Protein AF-A0A0G4KGX3-F1 (afdb_monomer)

Structure (mmCIF, N/CA/C/O backbone):
data_AF-A0A0G4KGX3-F1
#
_entry.id   AF-A0A0G4KGX3-F1
#
loop_
_atom_site.group_PDB
_atom_site.id
_atom_site.type_symbol
_atom_site.label_atom_id
_atom_site.label_alt_id
_atom_site.label_comp_id
_atom_site.label_asym_id
_atom_site.label_entity_id
_atom_site.label_seq_id
_atom_site.pdbx_PDB_ins_code
_atom_site.Cartn_x
_atom_site.Cartn_y
_atom_site.Cartn_z
_atom_site.occupancy
_atom_site.B_iso_or_equiv
_atom_site.auth_seq_id
_atom_site.auth_comp_id
_atom_site.auth_asym_id
_atom_site.auth_atom_id
_atom_site.pdbx_PDB_model_num
ATOM 1 N N . MET A 1 1 ? -48.111 -59.290 15.426 1.00 58.69 1 MET A N 1
ATOM 2 C CA . MET A 1 1 ? -46.726 -59.319 14.915 1.00 58.69 1 MET A CA 1
ATOM 3 C C . MET A 1 1 ? -46.545 -58.098 14.022 1.00 58.69 1 MET A C 1
ATOM 5 O O . MET A 1 1 ? -47.066 -58.130 12.912 1.00 58.69 1 MET A O 1
ATOM 9 N N . PRO A 1 2 ? -45.960 -56.984 14.494 1.00 62.81 2 PRO A N 1
ATOM 10 C CA . PRO A 1 2 ? -45.678 -55.861 13.603 1.00 62.81 2 PRO A CA 1
ATOM 11 C C . PRO A 1 2 ? -44.759 -56.354 12.479 1.00 62.81 2 PRO A C 1
ATOM 13 O O . PRO A 1 2 ? -43.739 -56.988 12.744 1.00 62.81 2 PRO A O 1
ATOM 16 N N . SER A 1 3 ? -45.186 -56.149 11.230 1.00 75.62 3 SER A N 1
ATOM 17 C CA . SER A 1 3 ? -44.443 -56.574 10.043 1.00 75.62 3 SER A CA 1
ATOM 18 C C . SER A 1 3 ? -43.046 -55.960 10.078 1.00 75.62 3 SER A C 1
ATOM 20 O O . SER A 1 3 ? -42.899 -54.776 10.376 1.00 75.62 3 SER A O 1
ATOM 22 N N . LEU A 1 4 ? -42.026 -56.760 9.775 1.00 80.19 4 LEU A N 1
ATOM 23 C CA . LEU A 1 4 ? -40.610 -56.380 9.808 1.00 80.19 4 LEU A CA 1
ATOM 24 C C . LEU A 1 4 ? -40.343 -55.094 8.988 1.00 80.19 4 LEU A C 1
ATOM 26 O O . LEU A 1 4 ? -39.528 -54.263 9.376 1.00 80.19 4 LEU A O 1
ATOM 30 N N . MET A 1 5 ? -41.139 -54.864 7.938 1.00 75.88 5 MET A N 1
ATOM 31 C CA . MET A 1 5 ? -41.155 -53.631 7.139 1.00 75.88 5 MET A CA 1
ATOM 32 C C . MET A 1 5 ? -41.539 -52.369 7.924 1.00 75.88 5 MET A C 1
ATOM 34 O O . MET A 1 5 ? -40.964 -51.312 7.696 1.00 75.88 5 MET A O 1
ATOM 38 N N . LEU A 1 6 ? -42.479 -52.464 8.867 1.00 80.88 6 LEU A N 1
ATOM 39 C CA . LEU A 1 6 ? -42.909 -51.331 9.692 1.00 80.88 6 LEU A CA 1
ATOM 40 C C . LEU A 1 6 ? -41.821 -50.920 10.691 1.00 80.88 6 LEU A C 1
ATOM 42 O O . LEU A 1 6 ? -41.651 -49.736 10.964 1.00 80.88 6 LEU A O 1
ATOM 46 N N . ILE A 1 7 ? -41.064 -51.895 11.202 1.00 83.50 7 ILE A N 1
ATOM 47 C CA . ILE A 1 7 ? -39.942 -51.644 12.112 1.00 83.50 7 ILE A CA 1
ATOM 48 C C . ILE A 1 7 ? -38.782 -51.003 11.345 1.00 83.50 7 ILE A C 1
ATOM 50 O O . ILE A 1 7 ? -38.253 -49.992 11.795 1.00 83.50 7 ILE A O 1
ATOM 54 N N . ILE A 1 8 ? -38.431 -51.528 10.165 1.00 82.88 8 ILE A N 1
ATOM 55 C CA . ILE A 1 8 ? -37.382 -50.939 9.316 1.00 82.88 8 ILE A CA 1
ATOM 56 C C . ILE A 1 8 ? -37.757 -49.510 8.906 1.00 82.88 8 ILE A C 1
ATOM 58 O O . ILE A 1 8 ? -36.940 -48.603 9.042 1.00 82.88 8 ILE A O 1
ATOM 62 N N . PHE A 1 9 ? -39.005 -49.285 8.487 1.00 84.75 9 PHE A N 1
ATOM 63 C CA . PHE A 1 9 ? -39.489 -47.955 8.121 1.00 84.75 9 PHE A CA 1
ATOM 64 C C . PHE A 1 9 ? -39.441 -46.971 9.297 1.00 84.75 9 PHE A C 1
ATOM 66 O O . PHE A 1 9 ? -39.005 -45.836 9.132 1.00 84.75 9 PHE A O 1
ATOM 73 N N . ALA A 1 10 ? -39.833 -47.401 10.500 1.00 82.44 10 ALA A N 1
ATOM 74 C CA . ALA A 1 10 ? -39.757 -46.562 11.694 1.00 82.44 10 ALA A CA 1
ATOM 75 C C . ALA A 1 10 ? -38.307 -46.208 12.067 1.00 82.44 10 ALA A C 1
ATOM 77 O O . ALA A 1 10 ? -38.043 -45.082 12.488 1.00 82.44 10 ALA A O 1
ATOM 78 N N . VAL A 1 11 ? -37.362 -47.134 11.886 1.00 85.69 11 VAL A N 1
ATOM 79 C CA . VAL A 1 11 ? -35.937 -46.891 12.152 1.00 85.69 11 VAL A CA 1
ATOM 80 C C . VAL A 1 11 ? -35.340 -45.937 11.115 1.00 85.69 11 VAL A C 1
ATOM 82 O O . VAL A 1 11 ? -34.721 -44.951 11.505 1.00 85.69 11 VAL A O 1
ATOM 85 N N . GLU A 1 12 ? -35.580 -46.145 9.818 1.00 82.19 12 GLU A N 1
ATOM 86 C CA . GLU A 1 12 ? -35.098 -45.224 8.774 1.00 82.19 12 GLU A CA 1
ATOM 87 C C . GLU A 1 12 ? -35.705 -43.825 8.893 1.00 82.19 12 GLU A C 1
ATOM 89 O O . GLU A 1 12 ? -35.007 -42.830 8.695 1.00 82.19 12 GLU A O 1
ATOM 94 N N . LEU A 1 13 ? -36.993 -43.731 9.237 1.00 84.06 13 LEU A N 1
ATOM 95 C CA . LEU A 1 13 ? -37.657 -42.450 9.462 1.00 84.06 13 LEU A CA 1
ATOM 96 C C . LEU A 1 13 ? -37.033 -41.723 10.656 1.00 84.06 13 LEU A C 1
ATOM 98 O O . LEU 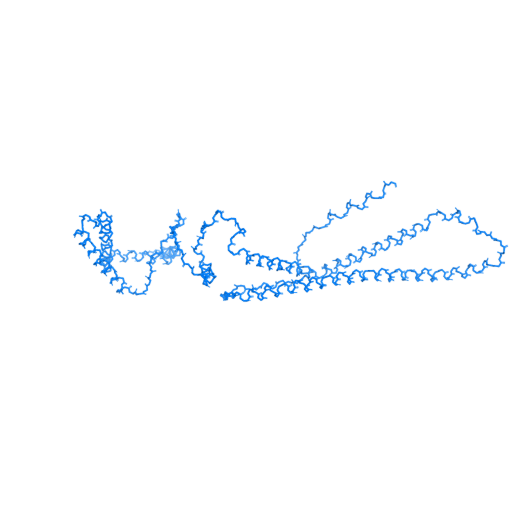A 1 13 ? -36.792 -40.522 10.585 1.00 84.06 13 LEU A O 1
ATOM 102 N N . SER A 1 14 ? -36.700 -42.458 11.717 1.00 77.31 14 SER A N 1
ATOM 103 C CA . SER A 1 14 ? -36.036 -41.897 12.895 1.00 77.31 14 SER A CA 1
ATOM 104 C C . SER A 1 14 ? -34.626 -41.388 12.565 1.00 77.31 14 SER A C 1
ATOM 106 O O . SER A 1 14 ? -34.276 -40.285 12.974 1.00 77.31 14 SER A O 1
ATOM 108 N N . VAL A 1 15 ? -33.844 -42.130 11.769 1.00 78.94 15 VAL A N 1
ATOM 109 C CA . VAL A 1 15 ? -32.498 -41.711 11.322 1.00 78.94 15 VAL A CA 1
ATOM 110 C C . VAL A 1 15 ? -32.570 -40.477 10.419 1.00 78.94 15 VAL A C 1
ATOM 112 O O . VAL A 1 15 ? -31.878 -39.496 10.674 1.00 78.94 15 VAL A O 1
ATOM 115 N N . ARG A 1 16 ? -33.475 -40.455 9.430 1.00 78.06 16 ARG A N 1
ATOM 116 C CA . ARG A 1 16 ? -33.671 -39.280 8.558 1.00 78.06 16 ARG A CA 1
ATOM 117 C C . ARG A 1 16 ? -34.100 -38.033 9.325 1.00 78.06 16 ARG A C 1
ATOM 119 O O . ARG A 1 16 ? -33.683 -36.932 8.978 1.00 78.06 16 ARG A O 1
ATOM 126 N N . VAL A 1 17 ? -34.926 -38.190 10.356 1.00 75.50 17 VAL A N 1
ATOM 127 C CA . VAL A 1 17 ? -35.353 -37.077 11.212 1.00 75.50 17 VAL A CA 1
ATOM 128 C C . VAL A 1 17 ? -34.168 -36.537 12.018 1.00 75.50 17 VAL A C 1
ATOM 130 O O . VAL A 1 17 ? -33.986 -35.322 12.061 1.00 75.50 17 VAL A O 1
ATOM 133 N N . ILE A 1 18 ? -33.319 -37.408 12.571 1.00 74.56 18 ILE A N 1
ATOM 134 C CA . ILE A 1 18 ? -32.113 -37.016 13.320 1.00 74.56 18 ILE A CA 1
ATOM 135 C C . ILE A 1 18 ? -31.119 -36.264 12.422 1.00 74.56 18 ILE A C 1
ATOM 137 O O . ILE A 1 18 ? -30.649 -35.191 12.807 1.00 74.56 18 ILE A O 1
ATOM 141 N N . ASP A 1 19 ? -30.875 -36.762 11.208 1.00 74.00 19 ASP A N 1
ATOM 142 C CA . ASP A 1 19 ? -29.972 -36.119 10.245 1.00 74.00 19 ASP A CA 1
ATOM 143 C C . ASP A 1 19 ? -30.526 -34.784 9.720 1.00 74.00 19 ASP A C 1
ATOM 145 O O . ASP A 1 19 ? -29.767 -33.839 9.516 1.00 74.00 19 ASP A O 1
ATOM 149 N N . SER A 1 20 ? -31.850 -34.662 9.551 1.00 69.94 20 SER A N 1
ATOM 150 C CA . SER A 1 20 ? -32.482 -33.418 9.074 1.00 69.94 20 SER A CA 1
ATOM 151 C C . SER A 1 20 ? -32.540 -32.306 10.122 1.00 69.94 20 SER A C 1
ATOM 153 O O . SER A 1 20 ? -32.561 -31.127 9.777 1.00 69.94 20 SER A O 1
ATOM 155 N N . ILE A 1 21 ? -32.596 -32.676 11.403 1.00 71.00 21 ILE A N 1
ATOM 156 C CA . ILE A 1 21 ? -32.783 -31.729 12.503 1.00 71.00 21 ILE A CA 1
ATOM 157 C C . ILE A 1 21 ? -31.428 -31.289 13.061 1.00 71.00 21 ILE A C 1
ATOM 159 O O . ILE A 1 21 ? -31.322 -30.167 13.544 1.00 71.00 21 ILE A O 1
ATOM 163 N N . GLY A 1 22 ? -30.380 -32.110 12.948 1.00 68.06 22 GLY A N 1
ATOM 164 C CA . GLY A 1 22 ? -29.033 -31.780 13.405 1.00 68.06 22 GLY A CA 1
ATOM 165 C C . GLY A 1 22 ? -28.875 -31.877 14.929 1.00 68.06 22 GLY A C 1
ATOM 166 O O . GLY A 1 22 ? -29.759 -31.516 15.712 1.00 68.06 22 GLY A O 1
ATOM 167 N N . ALA A 1 23 ? -27.708 -32.357 15.372 1.00 65.38 23 ALA A N 1
ATOM 168 C CA . ALA A 1 23 ? -27.435 -32.659 16.780 1.00 65.38 23 ALA A CA 1
ATOM 169 C C . ALA A 1 23 ? -27.620 -31.450 17.719 1.00 65.38 23 ALA A C 1
ATOM 171 O O . ALA A 1 23 ? -28.080 -31.611 18.849 1.00 65.38 23 ALA A O 1
ATOM 172 N N . ALA A 1 24 ? -27.322 -30.233 17.252 1.00 65.62 24 ALA A N 1
ATOM 173 C CA . ALA A 1 24 ? -27.461 -29.010 18.044 1.00 65.62 24 ALA A CA 1
ATOM 174 C C . ALA A 1 24 ? -28.925 -28.698 18.398 1.00 65.62 24 ALA A C 1
ATOM 176 O O . ALA A 1 24 ? -29.230 -28.300 19.521 1.00 65.62 24 ALA A O 1
ATOM 177 N N . THR A 1 25 ? -29.848 -28.926 17.467 1.00 68.62 25 THR A N 1
ATOM 178 C CA . THR A 1 25 ? -31.277 -28.634 17.631 1.00 68.62 25 THR A CA 1
ATOM 179 C C . THR A 1 25 ? -31.946 -29.675 18.516 1.00 68.62 25 THR A C 1
ATOM 181 O O . THR A 1 25 ? -32.765 -29.319 19.359 1.00 68.62 25 THR A O 1
ATOM 184 N N . ILE A 1 26 ? -31.531 -30.942 18.402 1.00 70.06 26 ILE A N 1
ATOM 185 C CA . ILE A 1 26 ? -31.941 -32.008 19.325 1.00 70.06 26 ILE A CA 1
ATOM 186 C C . ILE A 1 26 ? -31.473 -31.675 20.737 1.00 70.06 26 ILE A C 1
ATOM 188 O O . ILE A 1 26 ? -32.265 -31.780 21.665 1.00 70.06 26 ILE A O 1
ATOM 192 N N . ASN A 1 27 ? -30.228 -31.223 20.903 1.00 70.06 27 ASN A N 1
ATOM 193 C CA . ASN A 1 27 ? -29.689 -30.880 22.215 1.00 70.06 27 ASN A CA 1
ATOM 194 C C . ASN A 1 27 ? -30.416 -29.670 22.824 1.00 70.06 27 ASN A C 1
ATOM 196 O O . ASN A 1 27 ? -30.772 -29.695 23.996 1.00 70.06 27 ASN A O 1
ATOM 200 N N . ASN A 1 28 ? -30.738 -28.655 22.016 1.00 71.12 28 ASN A N 1
ATOM 201 C CA . ASN A 1 28 ? -31.555 -27.519 22.448 1.00 71.12 28 ASN A CA 1
ATOM 202 C C . ASN A 1 28 ? -32.985 -27.937 22.805 1.00 71.12 28 ASN A C 1
ATOM 204 O O . ASN A 1 28 ? -33.528 -27.446 23.788 1.00 71.12 28 ASN A O 1
ATOM 208 N N . LEU A 1 29 ? -33.588 -28.865 22.057 1.00 75.19 29 LEU A N 1
ATOM 209 C CA . LEU A 1 29 ? -34.924 -29.382 22.345 1.00 75.19 29 LEU A CA 1
ATOM 210 C C . LEU A 1 29 ? -34.912 -30.217 23.628 1.00 75.19 29 LEU A C 1
ATOM 212 O O . LEU A 1 29 ? -35.736 -29.982 24.506 1.00 75.19 29 LEU A O 1
ATOM 216 N N . LEU A 1 30 ? -33.925 -31.097 23.801 1.00 73.06 30 LEU A N 1
ATOM 217 C CA . LEU A 1 30 ? -33.683 -31.835 25.041 1.00 73.06 30 LEU A CA 1
ATOM 218 C C . LEU A 1 30 ? -33.486 -30.884 26.216 1.00 73.06 30 LEU A C 1
ATOM 220 O O . LEU A 1 30 ? -34.072 -31.102 27.270 1.00 73.06 30 LEU A O 1
ATOM 224 N N . TRP A 1 31 ? -32.740 -29.795 26.025 1.00 65.00 31 TRP A N 1
ATOM 225 C CA . TRP A 1 31 ? -32.540 -28.795 27.065 1.00 65.00 31 TRP A CA 1
ATOM 226 C C . TRP A 1 31 ? -33.836 -28.016 27.352 1.00 65.00 31 TRP A C 1
ATOM 228 O O . TRP A 1 31 ? -34.203 -27.808 28.503 1.00 65.00 31 TRP A O 1
ATOM 238 N N . THR A 1 32 ? -34.625 -27.661 26.337 1.00 72.75 32 THR A N 1
ATOM 239 C CA . THR A 1 32 ? -35.927 -27.006 26.555 1.00 72.75 32 THR A CA 1
ATOM 240 C C . THR A 1 32 ? -36.903 -27.924 27.292 1.00 72.75 32 THR A C 1
ATOM 242 O O . THR A 1 32 ? -37.569 -27.491 28.228 1.00 72.75 32 THR A O 1
ATOM 245 N N . LEU A 1 33 ? -36.919 -29.211 26.951 1.00 70.69 33 LEU A N 1
ATOM 246 C CA . LEU A 1 33 ? -37.807 -30.217 27.524 1.00 70.69 33 LEU A CA 1
ATOM 247 C C . LEU A 1 33 ? -37.376 -30.579 28.953 1.00 70.69 33 LEU A C 1
ATOM 249 O O . LEU A 1 33 ? -38.209 -30.652 29.854 1.00 70.69 33 LEU A O 1
ATOM 253 N N . LEU A 1 34 ? -36.067 -30.677 29.196 1.00 63.41 34 LEU A N 1
ATOM 254 C CA . LEU A 1 34 ? -35.486 -30.844 30.528 1.00 63.41 34 LEU A CA 1
ATOM 255 C C . LEU A 1 34 ? -35.708 -29.600 31.407 1.00 63.41 34 LEU A C 1
ATOM 257 O O . LEU A 1 34 ? -35.954 -29.740 32.600 1.00 63.41 34 LEU A O 1
ATOM 261 N N . SER A 1 35 ? -35.700 -28.393 30.832 1.00 61.19 35 SER A N 1
ATOM 262 C CA . SER A 1 35 ? -36.018 -27.150 31.553 1.00 61.19 35 SER A CA 1
ATOM 263 C C . SER A 1 35 ? -37.512 -26.979 31.864 1.00 61.19 35 SER A C 1
ATOM 265 O O . SER A 1 35 ? -37.874 -26.216 32.762 1.00 61.19 35 SER A O 1
ATOM 267 N N . TYR A 1 36 ? -38.375 -27.697 31.138 1.00 62.97 36 TYR A N 1
ATOM 268 C CA . TYR A 1 36 ? -39.819 -27.727 31.36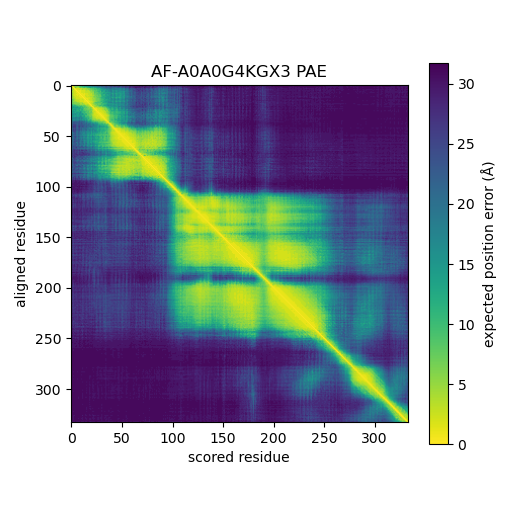8 1.00 62.97 36 TYR A CA 1
ATOM 269 C C . TYR A 1 36 ? -40.207 -28.720 32.475 1.00 62.97 36 TYR A C 1
ATOM 271 O O . TYR A 1 36 ? -41.251 -28.563 33.110 1.00 62.97 36 TYR A O 1
ATOM 279 N N . LEU A 1 37 ? -39.353 -29.711 32.764 1.00 69.75 37 LEU A N 1
ATOM 280 C CA . LEU A 1 37 ? -39.513 -30.559 33.942 1.00 69.75 37 LEU A CA 1
ATOM 281 C C . LEU A 1 37 ? -39.209 -29.748 35.219 1.00 69.75 37 LEU A C 1
ATOM 283 O O . LEU A 1 37 ? -38.184 -29.068 35.290 1.00 69.75 37 LEU A O 1
ATOM 287 N N . PRO A 1 38 ? -40.059 -29.823 36.261 1.00 56.72 38 PRO A N 1
ATOM 288 C CA . PRO A 1 38 ? -39.908 -29.041 37.484 1.00 56.72 38 PRO A CA 1
ATOM 289 C C . PRO A 1 38 ? -38.852 -29.665 38.412 1.00 56.72 38 PRO A C 1
ATOM 291 O O . PRO A 1 38 ? -39.156 -30.108 39.516 1.00 56.72 38 PRO A O 1
ATOM 294 N N . LEU A 1 39 ? -37.603 -29.708 37.958 1.00 57.12 39 LEU A N 1
ATOM 295 C CA . LEU A 1 39 ? -36.432 -30.031 38.771 1.00 57.12 39 LEU A CA 1
ATOM 296 C C . LEU A 1 39 ? -35.757 -28.722 39.223 1.00 57.12 39 LEU A C 1
ATOM 298 O O . LEU A 1 39 ? -35.959 -27.665 38.623 1.00 57.12 39 LEU A O 1
ATOM 302 N N . GLU A 1 40 ? -35.011 -28.763 40.330 1.00 55.78 40 GLU A N 1
ATOM 303 C CA . GLU A 1 40 ? -34.575 -27.598 41.129 1.00 55.78 40 GLU A CA 1
ATOM 304 C C . GLU A 1 40 ? -33.920 -26.437 40.348 1.00 55.78 40 GLU A C 1
ATOM 306 O O . GLU A 1 40 ? -34.044 -25.277 40.755 1.00 55.78 40 GLU A O 1
ATOM 311 N N . SER A 1 41 ? -33.310 -26.706 39.192 1.00 53.06 41 SER A N 1
ATOM 312 C CA . SER A 1 41 ? -32.711 -25.700 38.304 1.00 53.06 41 SER A CA 1
ATOM 313 C C . SER A 1 41 ? -33.727 -24.713 37.706 1.00 53.06 41 SER A C 1
ATOM 315 O O . SER A 1 41 ? -33.400 -23.541 37.511 1.00 53.06 41 SER A O 1
ATOM 317 N N . SER A 1 42 ? -34.982 -25.126 37.491 1.00 53.69 42 SER A N 1
ATOM 318 C CA . SER A 1 42 ? -36.050 -24.245 36.991 1.00 53.69 42 SER A CA 1
ATOM 319 C C . SER A 1 42 ? -36.463 -23.204 38.041 1.00 53.69 42 SER A C 1
ATOM 321 O O . SER A 1 42 ? -36.645 -22.027 37.727 1.00 53.69 42 SER A O 1
ATOM 323 N N . ARG A 1 43 ? -36.481 -23.580 39.330 1.00 58.72 43 ARG A N 1
ATOM 324 C CA . ARG A 1 43 ? -36.753 -22.637 40.430 1.00 58.72 43 ARG A CA 1
ATOM 325 C C . ARG A 1 43 ? -35.636 -21.607 40.579 1.00 58.72 43 ARG A C 1
ATOM 327 O O . ARG A 1 43 ? -35.930 -20.429 40.781 1.00 58.72 43 ARG A O 1
ATOM 334 N N . ALA A 1 44 ? -34.377 -22.020 40.428 1.00 62.69 44 ALA A N 1
ATOM 335 C CA . ALA A 1 44 ? -33.242 -21.100 40.406 1.00 62.69 44 ALA A CA 1
ATOM 336 C C . ALA A 1 44 ? -33.358 -20.106 39.236 1.00 62.69 44 ALA A C 1
ATOM 338 O O . ALA A 1 44 ? -33.337 -18.896 39.457 1.00 62.69 44 ALA A O 1
ATOM 339 N N . ALA A 1 45 ? -33.621 -20.585 38.016 1.00 60.94 45 ALA A N 1
ATOM 340 C CA . ALA A 1 45 ? -33.799 -19.730 36.840 1.00 60.94 45 ALA A CA 1
ATOM 341 C C . ALA A 1 45 ? -34.986 -18.753 36.971 1.00 60.94 45 ALA A C 1
ATOM 343 O O . ALA A 1 45 ? -34.882 -17.592 36.569 1.00 60.94 45 ALA A O 1
ATOM 344 N N . THR A 1 46 ? -36.104 -19.172 37.579 1.00 67.81 46 THR A N 1
ATOM 345 C CA . THR A 1 46 ? -37.228 -18.261 37.858 1.00 67.81 46 THR A CA 1
ATOM 346 C C . THR A 1 46 ? -36.880 -17.188 38.887 1.00 67.81 46 THR A C 1
ATOM 348 O O . THR A 1 46 ? -37.285 -16.042 38.704 1.00 67.81 46 THR A O 1
ATOM 351 N N . LYS A 1 47 ? -36.084 -17.515 39.917 1.00 72.25 47 LYS A N 1
ATOM 352 C CA . LYS A 1 47 ? -35.605 -16.537 40.906 1.00 72.25 47 LYS A CA 1
ATOM 353 C C . LYS A 1 47 ? -34.696 -15.497 40.250 1.00 72.25 47 LYS A C 1
ATOM 355 O O . LYS A 1 47 ? -34.921 -14.308 40.436 1.00 72.25 47 LYS A O 1
ATOM 360 N N . HIS A 1 48 ? -33.754 -15.918 39.403 1.00 67.75 48 HIS A N 1
ATOM 361 C CA . HIS A 1 48 ? -32.907 -14.988 38.645 1.00 67.75 48 HIS A CA 1
ATOM 362 C C . HIS A 1 48 ? -33.722 -14.054 37.738 1.00 67.75 48 HIS A C 1
ATOM 364 O O . HIS A 1 48 ? -33.453 -12.855 37.690 1.00 67.75 48 HIS A O 1
ATOM 370 N N . ARG A 1 49 ? -34.760 -14.568 37.063 1.00 73.94 49 ARG A N 1
ATOM 371 C CA . ARG A 1 49 ? -35.662 -13.737 36.244 1.00 73.94 49 ARG A CA 1
ATOM 372 C C . ARG A 1 49 ? -36.447 -12.732 37.086 1.00 73.94 49 ARG A C 1
ATOM 374 O O . ARG A 1 49 ? -36.586 -11.584 36.675 1.00 73.94 49 ARG A O 1
ATOM 381 N N . GLN A 1 50 ? -36.923 -13.134 38.265 1.00 80.62 50 GLN A N 1
ATOM 382 C CA . GLN A 1 50 ? -37.614 -12.231 39.189 1.00 80.62 50 GLN A CA 1
ATOM 383 C C . GLN A 1 50 ? -36.685 -11.105 39.668 1.00 80.62 50 GLN A C 1
ATOM 385 O O . GLN A 1 50 ? -37.037 -9.936 39.495 1.00 80.62 50 GLN A O 1
ATOM 390 N N . LEU A 1 51 ? -35.462 -11.429 40.119 1.00 77.88 51 LEU A N 1
ATOM 391 C CA . LEU A 1 51 ? -34.456 -10.429 40.512 1.00 77.88 51 LEU A CA 1
ATOM 392 C C . LEU A 1 51 ? -34.146 -9.435 39.381 1.00 77.88 51 LEU A C 1
ATOM 394 O O . LEU A 1 51 ? -34.087 -8.230 39.619 1.00 77.88 51 LEU A O 1
ATOM 398 N N . GLN A 1 52 ? -34.009 -9.908 38.138 1.00 77.81 52 GLN A N 1
ATOM 399 C CA . GLN A 1 52 ? -33.775 -9.038 36.978 1.00 77.81 52 GLN A CA 1
ATOM 400 C C . GLN A 1 52 ? -34.955 -8.099 36.699 1.00 77.81 52 GLN A C 1
ATOM 402 O O . GLN A 1 52 ? -34.754 -6.913 36.425 1.00 77.81 52 GLN A O 1
ATOM 407 N N . THR A 1 53 ? -36.195 -8.594 36.785 1.00 82.00 53 THR A N 1
ATOM 408 C CA . THR A 1 53 ? -37.375 -7.741 36.575 1.00 82.00 53 THR A CA 1
ATOM 409 C C . THR A 1 53 ? -37.516 -6.676 37.655 1.00 82.00 53 THR A C 1
ATOM 411 O O . THR A 1 53 ? -37.883 -5.541 37.349 1.00 82.00 53 THR A O 1
ATOM 414 N N . ASP A 1 54 ? -37.183 -7.008 38.901 1.00 80.31 54 ASP A N 1
ATOM 415 C CA . ASP A 1 54 ? -37.286 -6.077 40.019 1.00 80.31 54 ASP A CA 1
ATOM 416 C C . ASP A 1 54 ? -36.140 -5.055 40.012 1.00 80.31 54 ASP A C 1
ATOM 418 O O . ASP A 1 54 ? -36.387 -3.867 40.222 1.00 80.31 54 ASP A O 1
ATOM 422 N N . TYR A 1 55 ? -34.926 -5.454 39.614 1.00 80.50 55 TYR A N 1
ATOM 423 C CA . TYR A 1 55 ? -33.823 -4.531 39.324 1.00 80.50 55 TYR A CA 1
ATOM 424 C C . TYR A 1 55 ? -34.202 -3.500 38.247 1.00 80.50 55 TYR A C 1
ATOM 426 O O . TYR A 1 55 ? -33.991 -2.296 38.418 1.00 80.50 55 TYR A O 1
ATOM 434 N N . MET A 1 56 ? -34.823 -3.949 37.150 1.00 80.69 56 MET A N 1
ATOM 435 C CA . MET A 1 56 ? -35.255 -3.068 36.058 1.00 80.69 56 MET A CA 1
ATOM 436 C C . MET A 1 56 ? -36.352 -2.086 36.492 1.00 80.69 56 MET A C 1
ATOM 438 O O . MET A 1 56 ? -36.330 -0.923 36.079 1.00 80.69 56 MET A O 1
ATOM 442 N N . LYS A 1 57 ? -37.282 -2.509 37.359 1.00 85.50 57 LYS A N 1
ATOM 443 C CA . LYS A 1 57 ? -38.294 -1.616 37.950 1.00 85.50 57 LYS A CA 1
ATOM 444 C C . LYS A 1 57 ? -37.652 -0.557 38.848 1.00 85.50 57 LYS A C 1
ATOM 446 O O . LYS A 1 57 ? -37.924 0.626 38.660 1.00 85.50 57 LYS A O 1
ATOM 451 N N . ILE A 1 58 ? -36.746 -0.948 39.748 1.00 83.00 58 ILE A N 1
ATOM 452 C CA . ILE A 1 58 ? -36.046 -0.019 40.654 1.00 83.00 58 ILE A CA 1
ATOM 453 C C . ILE A 1 58 ? -35.210 0.996 39.861 1.00 83.00 58 ILE A C 1
ATOM 455 O O . ILE A 1 58 ? -35.223 2.189 40.165 1.00 83.00 58 ILE A O 1
ATOM 459 N N . ARG A 1 59 ? -34.532 0.557 38.793 1.00 79.06 59 ARG A N 1
ATOM 460 C CA . ARG A 1 59 ? -33.779 1.445 37.894 1.00 79.06 59 ARG A CA 1
ATOM 461 C C . ARG A 1 59 ? -34.687 2.466 37.208 1.00 79.06 59 ARG A C 1
ATOM 463 O O . ARG A 1 59 ? -34.333 3.641 37.119 1.00 79.06 59 ARG A O 1
ATOM 470 N N . LYS A 1 60 ? -35.868 2.036 36.754 1.00 82.62 60 LYS A N 1
ATOM 471 C CA . LYS A 1 60 ? -36.874 2.922 36.156 1.00 82.62 60 LYS A CA 1
ATOM 472 C C . LYS A 1 60 ? -37.381 3.960 37.161 1.00 82.62 60 LYS A C 1
ATOM 474 O O . LYS A 1 60 ? -37.501 5.130 36.810 1.00 82.62 60 LYS A O 1
ATOM 479 N N . GLU A 1 61 ? -37.627 3.564 38.408 1.00 82.00 61 GLU A N 1
ATOM 480 C CA . GLU A 1 61 ? -38.059 4.483 39.467 1.00 82.00 61 GLU A CA 1
ATOM 481 C C . GLU A 1 61 ? -36.950 5.451 39.918 1.00 82.00 61 GLU A C 1
ATOM 483 O O . GLU A 1 61 ? -37.240 6.608 40.225 1.00 82.00 61 GLU A O 1
ATOM 488 N N . MET A 1 62 ? -35.681 5.026 39.908 1.00 74.06 62 MET A N 1
ATOM 489 C CA . MET A 1 62 ? -34.534 5.889 40.216 1.00 74.06 62 MET A CA 1
ATOM 490 C C . MET A 1 62 ? -34.331 6.950 39.134 1.00 74.06 62 MET A C 1
ATOM 492 O O . MET A 1 62 ? -34.151 8.119 39.459 1.00 74.06 62 MET A O 1
ATOM 496 N N . ASN A 1 63 ? -34.428 6.563 37.860 1.00 77.00 63 ASN A N 1
ATOM 497 C CA . ASN A 1 63 ? -34.334 7.496 36.735 1.00 77.00 63 ASN A CA 1
ATOM 498 C C . ASN A 1 63 ? -35.528 8.464 36.667 1.00 77.00 63 ASN A C 1
ATOM 500 O O . ASN A 1 63 ? -35.395 9.557 36.128 1.00 77.00 63 ASN A O 1
ATOM 504 N N . GLY A 1 64 ? -36.688 8.072 37.208 1.00 79.00 64 GLY A N 1
ATOM 505 C CA . GLY A 1 64 ? -37.874 8.928 37.305 1.00 79.00 64 GLY A CA 1
ATOM 506 C C . GLY A 1 64 ? -37.919 9.829 38.546 1.00 79.00 64 GLY A C 1
ATOM 507 O O . GLY A 1 64 ? -38.775 10.707 38.620 1.00 79.00 64 GLY A O 1
ATOM 508 N N . THR A 1 65 ? -37.034 9.629 39.528 1.00 77.06 65 THR A N 1
ATOM 509 C CA . THR A 1 65 ? -37.016 10.408 40.775 1.00 77.06 65 THR A CA 1
ATOM 510 C C . THR A 1 65 ? -35.886 11.436 40.731 1.00 77.06 65 THR A C 1
ATOM 512 O O . THR A 1 65 ? -34.714 11.065 40.747 1.00 77.06 65 THR A O 1
ATOM 515 N N . SER A 1 66 ? -36.224 12.732 40.720 1.00 67.69 66 SER A N 1
ATOM 516 C CA . SER A 1 66 ? -35.233 13.813 40.837 1.00 67.69 66 SER A CA 1
ATOM 517 C C . SER A 1 66 ? -34.465 13.683 42.156 1.00 67.69 66 SER A C 1
ATOM 519 O O . SER A 1 66 ? -35.058 13.639 43.238 1.00 67.69 66 SER A O 1
ATOM 521 N N . SER A 1 67 ? -33.138 13.610 42.068 1.00 66.31 67 SER A N 1
ATOM 522 C CA . SER A 1 67 ? -32.241 13.449 43.217 1.00 66.31 67 SER A CA 1
ATOM 523 C C . SER A 1 67 ? -32.183 14.684 44.123 1.00 66.31 67 SER A C 1
ATOM 525 O O . SER A 1 67 ? -31.760 14.561 45.271 1.00 66.31 67 SER A O 1
ATOM 527 N N . GLN A 1 68 ? -32.626 15.848 43.632 1.00 63.69 68 GLN A N 1
ATOM 528 C CA . GLN A 1 68 ? -32.549 17.128 44.344 1.00 63.69 68 GLN A CA 1
ATOM 529 C C . GLN A 1 68 ? -33.742 17.351 45.291 1.00 63.69 68 GLN A C 1
ATOM 531 O O . GLN A 1 68 ? -33.532 17.730 46.439 1.00 63.69 68 GLN A O 1
ATOM 536 N N . ASP A 1 69 ? -34.969 17.016 44.872 1.00 71.31 69 ASP A N 1
ATOM 537 C CA . ASP A 1 69 ? -36.186 17.309 45.657 1.00 71.31 69 ASP A CA 1
ATOM 538 C C . ASP A 1 69 ? -36.659 16.133 46.532 1.00 71.31 69 ASP A C 1
ATOM 540 O O . ASP A 1 69 ? -37.351 16.321 47.532 1.00 71.31 69 ASP A O 1
ATOM 544 N N . GLN A 1 70 ? -36.292 14.892 46.181 1.00 78.81 70 GLN A N 1
ATOM 545 C CA . GLN A 1 70 ? -36.733 13.669 46.872 1.00 78.81 70 GLN A CA 1
ATOM 546 C C . GLN A 1 70 ? -35.556 12.832 47.394 1.00 78.81 70 GLN A C 1
ATOM 548 O O . GLN A 1 70 ? -35.574 11.599 47.322 1.00 78.81 70 GLN A O 1
ATOM 553 N N . PHE A 1 71 ? -34.540 13.488 47.963 1.00 71.69 71 PHE A N 1
ATOM 554 C CA . PHE A 1 71 ? -33.292 12.852 48.403 1.00 71.69 71 PHE A CA 1
ATOM 555 C C . PHE A 1 71 ? -33.506 11.621 49.302 1.00 71.69 71 PHE A C 1
ATOM 557 O O . PHE A 1 71 ? -32.877 10.586 49.100 1.00 71.69 71 PHE A O 1
ATOM 564 N N . ALA A 1 72 ? -34.443 11.672 50.257 1.00 80.31 72 ALA A N 1
ATOM 565 C CA . ALA A 1 72 ? -34.708 10.548 51.161 1.00 80.31 72 ALA A CA 1
ATOM 566 C C . ALA A 1 72 ? -35.286 9.310 50.444 1.00 80.31 72 ALA A C 1
ATOM 568 O O . ALA A 1 72 ? -34.969 8.174 50.806 1.00 80.31 72 ALA A O 1
ATOM 569 N N . LYS A 1 73 ? -36.128 9.515 49.423 1.00 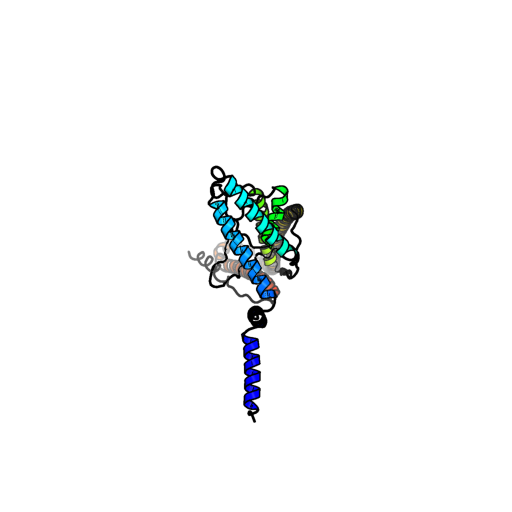81.25 73 LYS A N 1
ATOM 570 C CA . LYS A 1 73 ? -36.679 8.433 48.594 1.00 81.25 73 LYS A CA 1
ATOM 571 C C . LYS A 1 73 ? -35.615 7.909 47.636 1.00 81.25 73 LYS A C 1
ATOM 573 O O . LYS A 1 73 ? -35.444 6.698 47.535 1.00 81.25 73 LYS A O 1
ATOM 578 N N . TRP A 1 74 ? -34.857 8.813 47.019 1.00 78.25 74 TRP A N 1
ATOM 579 C CA . TRP A 1 74 ? -33.746 8.492 46.129 1.00 78.25 74 TRP A CA 1
ATOM 580 C C . TRP A 1 74 ? -32.662 7.669 46.840 1.00 78.25 74 TRP A C 1
ATOM 582 O O . TRP A 1 74 ? -32.268 6.621 46.342 1.00 78.25 74 TRP A O 1
ATOM 592 N N . ALA A 1 75 ? -32.264 8.049 48.057 1.00 80.12 75 ALA A N 1
ATOM 593 C CA . ALA A 1 75 ? -31.282 7.315 48.856 1.00 80.12 75 ALA A CA 1
ATOM 594 C C . ALA A 1 75 ? -31.769 5.911 49.260 1.00 80.12 75 ALA A C 1
ATOM 596 O O . ALA A 1 75 ? -30.986 4.960 49.266 1.00 80.12 75 ALA A O 1
ATOM 597 N N . LYS A 1 76 ? -33.064 5.750 49.574 1.00 86.81 76 LYS A N 1
ATOM 598 C CA . LYS A 1 76 ? -33.657 4.426 49.836 1.00 86.81 76 LYS A CA 1
ATOM 599 C C . LYS A 1 76 ? -33.677 3.558 48.576 1.00 86.81 76 LYS A C 1
ATOM 601 O O . LYS A 1 76 ? -33.320 2.386 48.650 1.00 86.81 76 LYS A O 1
ATOM 606 N N . LEU A 1 77 ? -34.048 4.131 47.432 1.00 84.81 77 LEU A N 1
ATOM 607 C CA . LEU A 1 77 ? -34.049 3.436 46.144 1.00 84.81 77 LEU A CA 1
ATOM 608 C C . LEU A 1 77 ? -32.645 3.017 45.714 1.00 84.81 77 LEU A C 1
ATOM 610 O O . LEU A 1 77 ? -32.466 1.891 45.267 1.00 84.81 77 LEU A O 1
ATOM 614 N N . ARG A 1 78 ? -31.654 3.890 45.914 1.00 81.69 78 ARG A N 1
ATOM 615 C CA . ARG A 1 78 ? -30.243 3.613 45.641 1.00 81.69 78 ARG A CA 1
ATOM 616 C C . ARG A 1 78 ? -29.743 2.422 46.455 1.00 81.69 78 ARG A C 1
ATOM 618 O O . ARG A 1 78 ? -29.221 1.482 45.885 1.00 81.69 78 ARG A O 1
ATOM 625 N N . ARG A 1 79 ? -30.028 2.386 47.761 1.00 85.12 79 ARG A N 1
ATOM 626 C CA . ARG A 1 79 ? -29.678 1.237 48.617 1.00 85.12 79 ARG A CA 1
ATOM 627 C C . ARG A 1 79 ? -30.345 -0.063 48.172 1.00 85.12 79 ARG A C 1
ATOM 629 O O . ARG A 1 79 ? -29.752 -1.124 48.311 1.00 85.12 79 ARG A O 1
ATOM 636 N N . ASN A 1 80 ? -31.583 0.000 47.682 1.00 84.56 80 ASN A N 1
ATOM 637 C CA . ASN A 1 80 ? -32.264 -1.179 47.147 1.00 84.56 80 ASN A CA 1
ATOM 638 C C . ASN A 1 80 ? -31.671 -1.611 45.800 1.00 84.56 80 ASN A C 1
ATOM 640 O O . ASN A 1 80 ? -31.574 -2.805 45.543 1.00 84.56 80 ASN A O 1
ATOM 644 N N . HIS A 1 81 ? -31.257 -0.658 44.964 1.00 84.38 81 HIS A N 1
ATOM 645 C CA . HIS A 1 81 ? -30.555 -0.911 43.707 1.00 84.38 81 HIS A CA 1
ATOM 646 C C . HIS A 1 81 ? -29.200 -1.582 43.955 1.00 84.38 81 HIS A C 1
ATOM 648 O O . HIS A 1 81 ? -28.961 -2.645 43.388 1.00 84.38 81 HIS A O 1
ATOM 654 N N . ASP A 1 82 ? -28.395 -1.041 44.872 1.00 82.00 82 ASP A N 1
ATOM 655 C CA . ASP A 1 82 ? -27.080 -1.582 45.234 1.00 82.00 82 ASP A CA 1
ATOM 656 C C . ASP A 1 82 ? -27.206 -3.008 45.815 1.00 82.00 82 ASP A C 1
ATOM 658 O O . ASP A 1 82 ? -26.507 -3.915 45.379 1.00 82.00 82 ASP A O 1
ATOM 662 N N . LYS A 1 83 ? -28.179 -3.254 46.709 1.00 87.62 83 LYS A N 1
ATOM 663 C CA . LYS A 1 83 ? -28.448 -4.599 47.266 1.00 87.62 83 LYS A CA 1
ATOM 664 C C . LYS A 1 83 ? -28.856 -5.632 46.214 1.00 87.62 83 LYS A C 1
ATOM 666 O O . LYS A 1 83 ? -28.500 -6.800 46.327 1.00 87.62 83 LYS A O 1
ATOM 671 N N . MET A 1 84 ? -29.663 -5.234 45.229 1.00 79.81 84 MET A N 1
ATOM 672 C CA . MET A 1 84 ? -30.096 -6.143 44.160 1.00 79.81 84 MET A CA 1
ATOM 673 C C . MET A 1 84 ? -28.974 -6.402 43.154 1.00 79.81 84 MET A C 1
ATOM 675 O O . MET A 1 84 ? -28.918 -7.489 42.589 1.00 79.81 84 MET A O 1
ATOM 679 N N . LEU A 1 85 ? -28.091 -5.420 42.944 1.00 78.69 85 LEU A N 1
ATOM 680 C CA . LEU A 1 85 ? -26.888 -5.560 42.129 1.00 78.69 85 LEU A CA 1
ATOM 681 C C . LEU A 1 85 ? -25.913 -6.551 42.770 1.00 78.69 85 LEU A C 1
ATOM 683 O O . LEU A 1 85 ? -25.486 -7.475 42.090 1.00 78.69 85 LEU A O 1
ATOM 687 N N . GLU A 1 86 ? -25.669 -6.429 44.074 1.00 81.81 86 GLU A N 1
ATOM 688 C CA . GLU A 1 86 ? -24.825 -7.351 44.847 1.00 81.81 86 GLU A CA 1
ATOM 689 C C . GLU A 1 86 ? -25.352 -8.796 44.782 1.00 81.81 86 GLU A C 1
ATOM 691 O O . GLU A 1 86 ? -24.604 -9.714 44.469 1.00 81.81 86 GLU A O 1
ATOM 696 N N . GLN A 1 87 ? -26.667 -9.015 44.928 1.00 79.06 87 GLN A N 1
ATOM 697 C CA . GLN A 1 87 ? -27.262 -10.353 44.759 1.00 79.06 87 GLN A CA 1
ATOM 698 C C . GLN A 1 87 ? -27.114 -10.906 43.334 1.00 79.06 87 GLN A C 1
ATOM 700 O O . GLN A 1 87 ? -27.028 -12.120 43.144 1.00 79.06 87 GLN A O 1
ATOM 705 N N . LEU A 1 88 ? -27.105 -10.033 42.323 1.00 67.31 88 LEU A N 1
ATOM 706 C CA . LEU A 1 88 ? -26.898 -10.419 40.929 1.00 67.31 88 LEU A CA 1
ATOM 707 C C . LEU A 1 88 ? -25.434 -10.800 40.691 1.00 67.31 88 LEU A C 1
ATOM 709 O O . LEU A 1 88 ? -25.182 -11.844 40.088 1.00 67.31 88 LEU A O 1
ATOM 713 N N . GLU A 1 89 ? -24.502 -10.013 41.229 1.00 69.69 89 GLU A N 1
ATOM 714 C CA . GLU A 1 89 ? -23.064 -10.270 41.199 1.00 69.69 89 GLU A CA 1
ATOM 715 C C . GLU A 1 89 ? -22.712 -11.555 41.947 1.00 69.69 89 GLU A C 1
ATOM 717 O O . GLU A 1 89 ? -22.097 -12.427 41.346 1.00 69.69 89 GLU A O 1
ATOM 722 N N . ASP A 1 90 ? -23.186 -11.770 43.173 1.00 74.19 90 ASP A N 1
ATOM 723 C CA . ASP A 1 90 ? -22.951 -13.002 43.942 1.00 74.19 90 ASP A CA 1
ATOM 724 C C . ASP A 1 90 ? -23.487 -14.243 43.226 1.00 74.19 90 ASP A C 1
ATOM 726 O O . ASP A 1 90 ? -22.849 -15.301 43.200 1.00 74.19 90 ASP A O 1
ATOM 730 N N . SER A 1 91 ? -24.653 -14.111 42.590 1.00 58.84 91 SER A N 1
ATOM 731 C CA . SER A 1 91 ? -25.264 -15.191 41.820 1.00 58.84 91 SER A CA 1
ATOM 732 C C . SER A 1 91 ? -24.528 -15.469 40.501 1.00 58.84 91 SER A C 1
ATOM 734 O O . SER A 1 91 ? -24.492 -16.613 40.050 1.00 58.84 91 SER A O 1
ATOM 736 N N . SER A 1 92 ? -23.888 -14.448 39.918 1.00 51.50 92 SER A N 1
ATOM 737 C CA . SER A 1 92 ? -22.992 -14.588 38.764 1.00 51.50 92 SER A CA 1
ATOM 738 C C . SER A 1 92 ? -21.613 -15.128 39.161 1.00 51.50 92 SER A C 1
ATOM 740 O O . SER A 1 92 ? -21.026 -15.925 38.439 1.00 51.50 92 SER A O 1
ATOM 742 N N . THR A 1 93 ? -21.137 -14.778 40.355 1.00 49.84 93 THR A N 1
ATOM 743 C CA . THR A 1 93 ? -19.821 -15.148 40.888 1.00 49.84 93 THR A CA 1
ATOM 744 C C . THR A 1 93 ? -19.815 -16.594 41.375 1.00 49.84 93 THR A C 1
ATOM 746 O O . THR A 1 93 ? -18.854 -17.329 41.155 1.00 49.84 93 THR A O 1
ATOM 749 N N . SER A 1 94 ? -20.930 -17.044 41.960 1.00 49.94 94 SER A N 1
ATOM 750 C CA . SER A 1 94 ? -21.147 -18.444 42.356 1.00 49.94 94 SER A CA 1
ATOM 751 C C . SER A 1 94 ? -21.295 -19.384 41.150 1.00 49.94 94 SER A C 1
ATOM 753 O O . SER A 1 94 ? -21.127 -20.595 41.278 1.00 49.94 94 SER A O 1
ATOM 755 N N . GLY A 1 95 ? -21.589 -18.832 39.970 1.00 43.38 95 GLY A N 1
ATOM 756 C CA . GLY A 1 95 ? -21.732 -19.541 38.705 1.00 43.38 95 GLY A CA 1
ATOM 757 C C . GLY A 1 95 ? -20.548 -19.323 37.771 1.00 43.38 95 GLY A C 1
ATOM 758 O O . GLY A 1 95 ? -20.768 -18.938 36.635 1.00 43.38 95 GLY A O 1
ATOM 759 N N . ALA A 1 96 ? -19.330 -19.612 38.239 1.00 36.22 96 ALA A N 1
ATOM 760 C CA . ALA A 1 96 ? -18.098 -19.645 37.451 1.00 36.22 96 ALA A CA 1
ATOM 761 C C . ALA A 1 96 ? -17.714 -18.314 36.771 1.00 36.22 96 ALA A C 1
ATOM 763 O O . ALA A 1 96 ? -18.367 -17.820 35.861 1.00 36.22 96 ALA A O 1
ATOM 764 N N . PHE A 1 97 ? -16.520 -17.826 37.105 1.00 32.25 97 PHE A N 1
ATOM 765 C CA . PHE A 1 97 ? -15.756 -16.776 36.413 1.00 32.25 97 PHE A CA 1
ATOM 766 C C . PHE A 1 97 ? -15.387 -17.119 34.944 1.00 32.25 97 PHE A C 1
ATOM 768 O O . PHE A 1 97 ? -14.381 -16.663 34.408 1.00 32.25 97 PHE A O 1
ATOM 775 N N . ALA A 1 98 ? -16.194 -17.933 34.268 1.00 35.94 98 ALA A N 1
ATOM 776 C CA . ALA A 1 98 ? -16.200 -18.089 32.835 1.00 35.94 98 ALA A CA 1
ATOM 777 C C . ALA A 1 98 ? -17.382 -17.293 32.283 1.00 35.94 98 ALA A C 1
ATOM 779 O O . ALA A 1 98 ? -18.541 -17.700 32.353 1.00 35.94 98 ALA A O 1
ATOM 780 N N . THR A 1 99 ? -17.016 -16.234 31.572 1.00 33.41 99 THR A N 1
ATOM 781 C CA . THR A 1 99 ? -17.808 -15.493 30.594 1.00 33.41 99 THR A CA 1
ATOM 782 C C . THR A 1 99 ? -18.550 -14.262 31.116 1.00 33.41 99 THR A C 1
ATOM 784 O O . THR A 1 99 ? -19.694 -14.304 31.559 1.00 33.41 99 THR A O 1
ATOM 787 N N . ILE A 1 100 ? -17.950 -13.111 30.801 1.00 39.91 100 ILE A N 1
ATOM 788 C CA . ILE A 1 100 ? -18.647 -12.017 30.118 1.00 39.91 100 ILE A CA 1
ATOM 789 C C . ILE A 1 100 ? -19.342 -12.630 28.881 1.00 39.91 100 ILE A C 1
ATOM 791 O O . ILE A 1 100 ? -18.870 -12.528 27.757 1.00 39.91 100 ILE A O 1
ATOM 795 N N . LYS A 1 101 ? -20.425 -13.386 29.092 1.00 34.75 101 LYS A N 1
ATOM 796 C CA . LYS A 1 101 ? -21.409 -13.742 28.071 1.00 34.75 101 LYS A CA 1
ATOM 797 C C . LYS A 1 101 ? -22.562 -12.797 28.346 1.00 34.75 101 LYS A C 1
ATOM 799 O O . LYS A 1 101 ? -23.582 -13.162 28.921 1.00 34.75 101 LYS A O 1
ATOM 804 N N . MET A 1 102 ? -22.406 -11.566 27.864 1.00 41.69 102 MET A N 1
ATOM 805 C CA . MET A 1 102 ? -23.493 -11.035 27.049 1.00 41.69 102 MET A CA 1
ATOM 806 C C . MET A 1 102 ? -23.810 -12.176 26.079 1.00 41.69 102 MET A C 1
ATOM 808 O O . MET A 1 102 ? -22.941 -12.562 25.296 1.00 41.69 102 MET A O 1
ATOM 812 N N . ALA A 1 103 ? -24.944 -12.858 26.261 1.00 37.75 103 ALA A N 1
ATOM 813 C CA . ALA A 1 103 ? -25.358 -13.879 25.310 1.00 37.75 103 ALA A CA 1
ATOM 814 C C . ALA A 1 103 ? -25.216 -13.254 23.915 1.00 37.75 103 ALA A C 1
ATOM 816 O O . ALA A 1 103 ? -25.669 -12.115 23.760 1.00 37.75 103 ALA A O 1
ATOM 817 N N . PRO A 1 104 ? -24.555 -13.908 22.939 1.00 46.50 104 PRO A N 1
ATOM 818 C CA . PRO A 1 104 ? -24.574 -13.380 21.589 1.00 46.50 104 PRO A CA 1
ATOM 819 C C . PRO A 1 104 ? -26.051 -13.276 21.230 1.00 46.50 104 PRO A C 1
ATOM 821 O O . PRO A 1 104 ? -26.768 -14.283 21.250 1.00 46.50 104 PRO A O 1
ATOM 824 N N . ALA A 1 105 ? -26.530 -12.047 21.028 1.00 55.50 105 ALA A N 1
ATOM 825 C CA . ALA A 1 105 ? -27.808 -11.843 20.381 1.00 55.50 105 ALA A CA 1
ATOM 826 C C . ALA A 1 105 ? -27.712 -12.670 19.101 1.00 55.50 105 ALA A C 1
ATOM 828 O O . ALA A 1 105 ? -26.768 -12.506 18.334 1.00 55.50 105 ALA A O 1
ATOM 829 N N . GLN A 1 106 ? -28.562 -13.687 18.974 1.00 59.81 106 GLN A N 1
ATOM 830 C CA . GLN A 1 106 ? -28.496 -14.568 17.823 1.00 59.81 106 GLN A CA 1
ATOM 831 C C . GLN A 1 106 ? -28.726 -13.697 16.596 1.00 59.81 106 GLN A C 1
ATOM 833 O O . GLN A 1 106 ? -29.810 -13.131 16.456 1.00 59.81 106 GLN A O 1
ATOM 838 N N . ASP A 1 107 ? -27.714 -13.583 15.740 1.00 62.41 107 ASP A N 1
ATOM 839 C CA . ASP A 1 107 ? -27.857 -12.941 14.445 1.00 62.41 107 ASP A CA 1
ATOM 840 C C . ASP A 1 107 ? -28.885 -13.744 13.651 1.00 62.41 107 ASP A C 1
ATOM 842 O O . ASP A 1 107 ? -28.625 -14.820 13.109 1.00 62.41 107 ASP A O 1
ATOM 846 N N . THR A 1 108 ? -30.124 -13.266 13.656 1.00 74.19 108 THR A N 1
ATOM 847 C CA . THR A 1 108 ? -31.188 -13.877 12.872 1.00 74.19 108 THR A CA 1
ATOM 848 C C . THR A 1 108 ? -31.014 -13.445 11.424 1.00 74.19 108 THR A C 1
ATOM 850 O O . THR A 1 108 ? -31.008 -12.250 11.155 1.00 74.19 108 THR A O 1
ATOM 853 N N . MET A 1 109 ? -30.981 -14.379 10.468 1.00 81.12 109 MET A N 1
ATOM 854 C CA . MET A 1 109 ? -30.861 -14.045 9.032 1.00 81.12 109 MET A CA 1
ATOM 855 C C . MET A 1 109 ? -31.954 -13.088 8.515 1.00 81.12 109 MET A C 1
ATOM 857 O O . MET A 1 109 ? -31.805 -12.476 7.463 1.00 81.12 109 MET A O 1
ATOM 861 N N . PHE A 1 110 ? -33.074 -12.963 9.233 1.00 82.94 110 PHE A N 1
ATOM 862 C CA . PHE A 1 110 ? -34.231 -12.167 8.826 1.00 82.94 110 PHE A CA 1
ATOM 863 C C . PHE A 1 110 ? -34.206 -10.705 9.309 1.00 82.94 110 PHE A C 1
ATOM 865 O O . PHE A 1 110 ? -35.098 -9.936 8.930 1.00 82.94 110 PHE A O 1
ATOM 872 N N . ARG A 1 111 ? -33.247 -10.297 10.152 1.00 85.38 111 ARG A N 1
ATOM 873 C CA . ARG A 1 111 ? -33.121 -8.923 10.678 1.00 85.38 111 ARG A CA 1
ATOM 874 C C . ARG A 1 111 ? -31.652 -8.519 10.792 1.00 85.38 111 ARG A C 1
ATOM 876 O O . ARG A 1 111 ? -30.786 -9.367 10.946 1.00 85.38 111 ARG A O 1
ATOM 883 N N . SER A 1 112 ? -31.380 -7.220 10.699 1.00 87.94 112 SER A N 1
ATOM 884 C CA . SER A 1 112 ? -30.043 -6.679 10.953 1.00 87.94 112 SER A CA 1
ATOM 885 C C . SER A 1 112 ? -29.619 -6.944 12.397 1.00 87.94 112 SER A C 1
ATOM 887 O O . SER A 1 112 ? -30.460 -6.878 13.294 1.00 87.94 112 SER A O 1
ATOM 889 N N . ALA A 1 113 ? -28.326 -7.185 12.607 1.00 84.44 113 ALA A N 1
ATOM 890 C CA . ALA A 1 113 ? -27.741 -7.249 13.939 1.00 84.44 113 ALA A CA 1
ATOM 891 C C . ALA A 1 113 ? -27.886 -5.900 14.662 1.00 84.44 113 ALA A C 1
ATOM 893 O O . ALA A 1 113 ? -27.803 -4.835 14.039 1.00 84.44 113 ALA A O 1
ATOM 894 N N . ASP A 1 114 ? -28.090 -5.945 15.976 1.00 84.56 114 ASP A N 1
ATOM 895 C CA . ASP A 1 114 ? -28.146 -4.742 16.802 1.00 84.56 114 ASP A CA 1
ATOM 896 C C . ASP A 1 114 ? -26.754 -4.097 16.878 1.00 84.56 114 ASP A C 1
ATOM 898 O O . ASP A 1 114 ? -25.787 -4.717 17.319 1.00 84.56 114 ASP A O 1
ATOM 902 N N . MET A 1 115 ? -26.651 -2.835 16.453 1.00 87.44 115 MET A N 1
ATOM 903 C CA . MET A 1 115 ? -25.390 -2.089 16.409 1.00 87.44 115 MET A CA 1
ATOM 904 C C . MET A 1 115 ? -25.278 -1.092 17.559 1.00 87.44 115 MET A C 1
ATOM 906 O O . MET A 1 115 ? -26.201 -0.325 17.834 1.00 87.44 115 MET A O 1
ATOM 910 N N . SER A 1 116 ? -24.111 -1.059 18.203 1.00 88.12 116 SER A N 1
ATOM 911 C CA . SER A 1 116 ? -23.780 -0.095 19.254 1.00 88.12 116 SER A CA 1
ATOM 912 C C . SER A 1 116 ? -22.682 0.862 18.800 1.00 88.12 116 SER A C 1
ATOM 914 O O . SER A 1 116 ? -21.639 0.426 18.316 1.00 88.12 116 SER A O 1
ATOM 916 N N . MET A 1 117 ? -22.884 2.161 19.020 1.00 91.44 117 MET A N 1
ATOM 917 C CA . MET A 1 117 ? -21.852 3.173 18.795 1.00 91.44 117 MET A CA 1
ATOM 918 C C . MET A 1 117 ? -20.883 3.204 19.980 1.00 91.44 117 MET A C 1
ATOM 920 O O . MET A 1 117 ? -21.309 3.402 21.118 1.00 91.44 117 MET A O 1
ATOM 924 N N . VAL A 1 118 ? -19.588 3.042 19.708 1.00 90.94 118 VAL A N 1
ATOM 925 C CA . VAL A 1 118 ? -18.520 3.072 20.717 1.00 90.94 118 VAL A CA 1
ATOM 926 C C . VAL A 1 118 ? -17.546 4.197 20.389 1.00 90.94 118 VAL A C 1
ATOM 928 O O . VAL A 1 118 ? -17.177 4.392 19.233 1.00 90.94 118 VAL A O 1
ATOM 931 N N . GLN A 1 119 ? -17.120 4.937 21.411 1.00 92.50 119 GLN A N 1
ATOM 932 C CA . GLN A 1 119 ? -16.071 5.945 21.297 1.00 92.50 119 GLN A CA 1
ATOM 933 C C . GLN A 1 119 ? -14.762 5.375 21.850 1.00 92.50 119 GLN A C 1
ATOM 935 O O . GLN A 1 119 ? -14.699 4.969 23.009 1.00 92.50 119 GLN A O 1
ATOM 940 N N . LEU A 1 120 ? -13.727 5.335 21.010 1.00 89.31 120 LEU A N 1
ATOM 941 C CA . LEU A 1 120 ? -12.401 4.828 21.362 1.00 89.31 120 LEU A CA 1
ATOM 942 C C . LEU A 1 120 ? -11.471 6.001 21.689 1.00 89.31 120 LEU A C 1
ATOM 944 O O . LEU A 1 120 ? -11.332 6.925 20.889 1.00 89.31 120 LEU A O 1
ATOM 948 N N . TYR A 1 121 ? -10.819 5.946 22.848 1.00 92.69 121 TYR A N 1
ATOM 949 C CA . TYR A 1 121 ? -9.742 6.862 23.223 1.00 92.69 121 TYR A CA 1
ATOM 950 C C . TYR A 1 121 ? -8.425 6.098 23.144 1.00 92.69 121 TYR A C 1
ATOM 952 O O . TYR A 1 121 ? -8.233 5.127 23.873 1.00 92.69 121 TYR A O 1
ATOM 960 N N . ILE A 1 122 ? -7.550 6.505 22.227 1.00 92.62 122 ILE A N 1
ATOM 961 C CA . ILE A 1 122 ? -6.312 5.791 21.905 1.00 92.62 122 ILE A CA 1
ATOM 962 C C . ILE A 1 122 ? -5.153 6.783 22.000 1.00 92.62 122 ILE A C 1
ATOM 964 O O . ILE A 1 122 ? -5.229 7.873 21.428 1.00 92.62 122 ILE A O 1
ATOM 968 N N . SER A 1 123 ? -4.092 6.416 22.720 1.00 94.88 123 SER A N 1
ATOM 969 C CA . SER A 1 123 ? -2.852 7.198 22.738 1.00 94.88 123 SER A CA 1
ATOM 970 C C . SER A 1 123 ? -2.113 7.061 21.407 1.00 94.88 123 SER A C 1
ATOM 972 O O . SER A 1 123 ? -2.131 5.999 20.785 1.00 94.88 123 SER A O 1
ATOM 974 N N . ASN A 1 124 ? -1.442 8.126 20.966 1.00 87.56 124 ASN A N 1
ATOM 975 C CA . ASN A 1 124 ? -0.816 8.163 19.643 1.00 87.56 124 ASN A CA 1
ATOM 976 C C . ASN A 1 124 ? 0.282 7.092 19.480 1.00 87.56 124 ASN A C 1
ATOM 978 O O . ASN A 1 124 ? 0.424 6.521 18.403 1.00 87.56 124 ASN A O 1
ATOM 982 N N . GLU A 1 125 ? 1.016 6.767 20.548 1.00 89.19 125 GLU A N 1
ATOM 983 C CA . GLU A 1 125 ? 2.101 5.782 20.507 1.00 89.19 125 GLU A CA 1
ATOM 984 C C . GLU A 1 125 ? 1.636 4.339 20.249 1.00 89.19 125 GLU A C 1
ATOM 986 O O . GLU A 1 125 ? 2.348 3.589 19.590 1.00 89.19 125 GLU A O 1
ATOM 991 N N . ILE A 1 126 ? 0.434 3.966 20.702 1.00 89.94 126 ILE A N 1
ATOM 992 C CA . ILE A 1 126 ? -0.149 2.624 20.506 1.00 89.94 126 ILE A CA 1
ATOM 993 C C . ILE A 1 126 ? -1.157 2.581 19.352 1.00 89.94 126 ILE A C 1
ATOM 995 O O . ILE A 1 126 ? -1.797 1.558 19.117 1.00 89.94 126 ILE A O 1
ATOM 999 N N . GLY A 1 127 ? -1.332 3.695 18.634 1.00 88.31 127 GLY A N 1
ATOM 1000 C CA . GLY A 1 127 ? -2.368 3.830 17.613 1.00 88.31 127 GLY A CA 1
ATOM 1001 C C . GLY A 1 127 ? -2.277 2.767 16.520 1.00 88.31 127 GLY A C 1
ATOM 1002 O O . GLY A 1 127 ? -3.294 2.178 16.161 1.00 88.31 127 GLY A O 1
ATOM 1003 N N . ARG A 1 128 ? -1.064 2.481 16.027 1.00 87.50 128 ARG A N 1
ATOM 1004 C CA . ARG A 1 128 ? -0.844 1.481 14.968 1.00 87.50 128 ARG A CA 1
ATOM 1005 C C . ARG A 1 128 ? -1.209 0.074 15.435 1.00 87.50 128 ARG A C 1
ATOM 1007 O O . ARG A 1 128 ? -2.026 -0.569 14.789 1.00 87.50 128 ARG A O 1
ATOM 1014 N N . ASP A 1 129 ? -0.688 -0.355 16.578 1.00 87.62 129 ASP A N 1
ATOM 1015 C CA . ASP A 1 129 ? -0.913 -1.707 17.103 1.00 87.62 129 ASP A CA 1
ATOM 1016 C C . ASP A 1 129 ? -2.390 -1.964 17.410 1.00 87.62 129 ASP A C 1
ATOM 1018 O O . ASP A 1 129 ? -2.930 -3.018 17.071 1.00 87.62 129 ASP A O 1
ATOM 1022 N N . VAL A 1 130 ? -3.067 -0.974 18.005 1.00 90.12 130 VAL A N 1
ATOM 1023 C CA . VAL A 1 130 ? -4.500 -1.060 18.300 1.00 90.12 130 VAL A CA 1
ATOM 1024 C C . VAL A 1 130 ? -5.304 -1.172 17.009 1.00 90.12 130 VAL A C 1
ATOM 1026 O O . VAL A 1 130 ? -6.178 -2.027 16.919 1.00 90.12 130 VAL A O 1
ATOM 1029 N N . VAL A 1 131 ? -5.015 -0.358 15.990 1.00 89.62 131 VAL A N 1
ATOM 1030 C CA . VAL A 1 131 ? -5.732 -0.432 14.706 1.00 89.62 131 VAL A CA 1
ATOM 1031 C C . VAL A 1 131 ? -5.508 -1.778 14.023 1.00 89.62 131 VAL A C 1
ATOM 1033 O O . VAL A 1 131 ? -6.467 -2.338 13.496 1.00 89.62 131 VAL A O 1
ATOM 1036 N N . THR A 1 132 ? -4.298 -2.333 14.076 1.00 87.62 132 THR A N 1
ATOM 1037 C CA . THR A 1 132 ? -4.020 -3.653 13.502 1.00 87.62 132 THR A CA 1
ATOM 1038 C C . THR A 1 132 ? -4.796 -4.752 14.223 1.00 87.62 132 THR A C 1
ATOM 1040 O O . THR A 1 132 ? -5.498 -5.524 13.575 1.00 87.62 132 THR A O 1
ATOM 1043 N N . ALA A 1 133 ? -4.784 -4.759 15.559 1.00 87.25 133 ALA A N 1
ATOM 1044 C CA . ALA A 1 133 ? -5.561 -5.715 16.348 1.00 87.25 133 ALA A CA 1
ATOM 1045 C C . ALA A 1 133 ? -7.077 -5.584 16.100 1.00 87.25 133 ALA A C 1
ATOM 1047 O O . ALA A 1 133 ? -7.785 -6.584 15.993 1.00 87.25 133 ALA A O 1
ATOM 1048 N N . LEU A 1 134 ? -7.596 -4.358 15.965 1.00 90.12 134 LEU A N 1
ATOM 1049 C CA . LEU A 1 134 ? -9.005 -4.128 15.620 1.00 90.12 134 LEU A CA 1
ATOM 1050 C C . LEU A 1 134 ? -9.324 -4.576 14.184 1.00 90.12 134 LEU A C 1
ATOM 1052 O O . LEU A 1 134 ? -10.428 -5.062 13.931 1.00 90.12 134 LEU A O 1
ATOM 1056 N N . GLY A 1 135 ? -8.370 -4.438 13.261 1.00 88.19 135 GLY A N 1
ATOM 1057 C CA . GLY A 1 135 ? -8.469 -4.915 11.883 1.00 88.19 135 GLY A CA 1
ATOM 1058 C C . GLY A 1 135 ? -8.527 -6.439 11.785 1.00 88.19 135 GLY A C 1
ATOM 1059 O O . GLY A 1 135 ? -9.359 -6.959 11.048 1.00 88.19 135 GLY A O 1
ATOM 1060 N N . GLU A 1 136 ? -7.720 -7.150 12.578 1.00 84.56 136 GLU A N 1
ATOM 1061 C CA . GLU A 1 136 ? -7.748 -8.619 12.679 1.00 84.56 136 GLU A CA 1
ATOM 1062 C C . GLU A 1 136 ? -9.086 -9.145 13.217 1.00 84.56 136 GLU A C 1
ATOM 1064 O O . GLU A 1 136 ? -9.555 -10.201 12.795 1.00 84.56 136 GLU A O 1
ATOM 1069 N N . LEU A 1 137 ? -9.725 -8.405 14.133 1.00 87.81 137 LEU A N 1
ATOM 1070 C CA . LEU A 1 137 ? -11.046 -8.762 14.654 1.00 87.81 137 LEU A CA 1
ATOM 1071 C C . LEU A 1 137 ? -12.155 -8.573 13.609 1.00 87.81 137 LEU A C 1
ATOM 1073 O O . LEU A 1 137 ? -13.092 -9.366 13.572 1.00 87.81 137 LEU A O 1
ATOM 1077 N N . GLY A 1 138 ? -12.087 -7.517 12.790 1.00 86.31 138 GLY A N 1
ATOM 1078 C CA . GLY A 1 138 ? -13.031 -7.285 11.688 1.00 86.31 138 GLY A CA 1
ATOM 1079 C C . GLY A 1 138 ? -14.478 -6.959 12.099 1.00 86.31 138 GLY A C 1
ATOM 1080 O O . GLY A 1 138 ? -15.384 -7.070 11.278 1.00 86.31 138 GLY A O 1
ATOM 1081 N N . LEU A 1 139 ? -14.719 -6.557 13.354 1.00 87.62 139 LEU A N 1
ATOM 1082 C CA . LEU A 1 139 ? -16.066 -6.310 13.910 1.00 87.62 139 LEU A CA 1
ATOM 1083 C C . LEU A 1 139 ? -16.479 -4.828 13.944 1.00 87.62 139 LEU A C 1
ATOM 1085 O O . LEU A 1 139 ? -17.584 -4.499 14.372 1.00 87.62 139 LEU A O 1
ATOM 1089 N N . LEU A 1 140 ? -15.586 -3.915 13.558 1.00 89.31 140 LEU A N 1
ATOM 1090 C CA . LEU A 1 140 ? -15.755 -2.474 13.749 1.00 89.31 140 LEU A CA 1
ATOM 1091 C C . LEU A 1 140 ? -15.862 -1.747 12.413 1.00 89.31 140 LEU A C 1
ATOM 1093 O O . LEU A 1 140 ? -15.031 -1.923 11.526 1.00 89.31 140 LEU A O 1
ATOM 1097 N N . GLN A 1 141 ? -16.845 -0.855 12.311 1.00 91.00 141 GLN A N 1
ATOM 1098 C CA . GLN A 1 141 ? -16.950 0.101 11.217 1.00 91.00 141 GLN A CA 1
ATOM 1099 C C . GLN A 1 141 ? -16.562 1.494 11.720 1.00 91.00 141 GLN A C 1
ATOM 1101 O O . GLN A 1 141 ? -17.247 2.075 12.564 1.00 91.00 141 GLN A O 1
ATOM 1106 N N . PHE A 1 142 ? -15.472 2.052 11.189 1.00 91.56 142 PHE A N 1
ATOM 1107 C CA . PHE A 1 142 ? -15.073 3.421 11.503 1.00 91.56 142 PHE A CA 1
ATOM 1108 C C . PHE A 1 142 ? -15.988 4.427 10.803 1.00 91.56 142 PHE A C 1
ATOM 1110 O O . PHE A 1 142 ? -16.267 4.321 9.608 1.00 91.56 142 PHE A O 1
ATOM 1117 N N . ARG A 1 143 ? -16.429 5.436 11.554 1.00 91.69 143 ARG A N 1
ATOM 1118 C CA . ARG A 1 143 ? -17.140 6.598 11.019 1.00 91.69 143 ARG A CA 1
ATOM 1119 C C . ARG A 1 143 ? -16.156 7.748 10.844 1.00 91.69 143 ARG A C 1
ATOM 1121 O O . ARG A 1 143 ? -15.389 8.034 11.761 1.00 91.69 143 ARG A O 1
ATOM 1128 N N . ASP A 1 144 ? -16.210 8.426 9.699 1.00 93.00 144 ASP A N 1
ATOM 1129 C CA . ASP A 1 144 ? -15.386 9.613 9.474 1.00 93.00 144 ASP A CA 1
ATOM 1130 C C . ASP A 1 144 ? -15.842 10.755 10.395 1.00 93.00 144 ASP A C 1
ATOM 1132 O O . ASP A 1 144 ? -16.964 11.256 10.284 1.00 93.00 144 ASP A O 1
ATOM 1136 N N . LEU A 1 145 ? -14.973 11.128 11.336 1.00 91.38 145 LEU A N 1
ATOM 1137 C CA . LEU A 1 145 ? -15.154 12.292 12.204 1.00 91.38 145 LEU A CA 1
ATOM 1138 C C . LEU A 1 145 ? -14.673 13.584 11.520 1.00 91.38 145 LEU A C 1
ATOM 1140 O O . LEU A 1 145 ? -15.124 14.670 11.869 1.00 91.38 145 LEU A O 1
ATOM 1144 N N . ASN A 1 146 ? -13.794 13.467 10.523 1.00 89.88 146 ASN A N 1
ATOM 1145 C CA . ASN A 1 146 ? -13.109 14.564 9.844 1.00 89.88 146 ASN A CA 1
ATOM 1146 C C . ASN A 1 146 ? -13.657 14.776 8.420 1.00 89.88 146 ASN A C 1
ATOM 1148 O O . ASN A 1 146 ? -12.885 14.939 7.469 1.00 89.88 146 ASN A O 1
ATOM 1152 N N . GLY A 1 147 ? -14.986 14.787 8.267 1.00 89.56 147 GLY A N 1
ATOM 1153 C CA . GLY A 1 147 ? -15.646 14.954 6.964 1.00 89.56 147 GLY A CA 1
ATOM 1154 C C . GLY A 1 147 ? -15.386 16.313 6.300 1.00 89.56 147 GLY A C 1
ATOM 1155 O O . GLY A 1 147 ? -15.299 16.398 5.081 1.00 89.56 147 GLY A O 1
ATOM 1156 N N . GLU A 1 148 ? -15.185 17.360 7.102 1.00 90.00 148 GLU A N 1
ATOM 1157 C CA . GLU A 1 148 ? -14.921 18.727 6.625 1.00 90.00 148 GLU A CA 1
ATOM 1158 C C . GLU A 1 148 ? -13.448 18.955 6.232 1.00 90.00 148 GLU A C 1
ATOM 1160 O O . GLU A 1 148 ? -13.107 19.937 5.572 1.00 90.00 148 GLU A O 1
ATOM 1165 N N . VAL A 1 149 ? -12.541 18.066 6.656 1.00 90.94 149 VAL A N 1
ATOM 1166 C CA . VAL A 1 149 ? -11.102 18.212 6.412 1.00 90.94 149 VAL A CA 1
ATOM 1167 C C . VAL A 1 149 ? -10.737 17.508 5.113 1.00 90.94 149 VAL A C 1
ATOM 1169 O O . VAL A 1 149 ? -10.882 16.289 4.982 1.00 90.94 149 VAL A O 1
ATOM 1172 N N . ASN A 1 150 ? -10.186 18.277 4.172 1.00 89.75 150 ASN A N 1
ATOM 1173 C CA . ASN A 1 150 ? -9.678 17.754 2.908 1.00 89.75 150 ASN A CA 1
ATOM 1174 C C . ASN A 1 150 ? -8.656 16.629 3.157 1.00 89.75 150 ASN A C 1
ATOM 1176 O O . ASN A 1 150 ? -7.805 16.731 4.043 1.00 89.75 150 ASN A O 1
ATOM 1180 N N . ALA A 1 151 ? -8.701 15.582 2.332 1.00 87.62 151 ALA A N 1
ATOM 1181 C CA . ALA A 1 151 ? -7.834 14.414 2.416 1.00 87.62 151 ALA A CA 1
ATOM 1182 C C . ALA A 1 151 ? -6.348 14.775 2.566 1.00 87.62 151 ALA A C 1
ATOM 1184 O O . ALA A 1 151 ? -5.653 14.134 3.344 1.00 87.62 151 ALA A O 1
ATOM 1185 N N . PHE A 1 152 ? -5.872 15.833 1.897 1.00 85.00 152 PHE A N 1
ATOM 1186 C CA . PHE A 1 152 ? -4.465 16.256 1.923 1.00 85.00 152 PHE A CA 1
ATOM 1187 C C . PHE A 1 152 ? -3.988 16.892 3.233 1.00 85.00 152 PHE A C 1
ATOM 1189 O O . PHE A 1 152 ? -2.784 16.933 3.470 1.00 85.00 152 PHE A O 1
ATOM 1196 N N . GLN A 1 153 ? -4.900 17.399 4.063 1.00 88.75 153 GLN A N 1
ATOM 1197 C CA . GLN A 1 153 ? -4.572 18.051 5.337 1.00 88.75 153 GLN A CA 1
ATOM 1198 C C . GLN A 1 153 ? -4.644 17.080 6.524 1.00 88.75 153 GLN A C 1
ATOM 1200 O O . GLN A 1 153 ? -4.390 17.467 7.662 1.00 88.75 153 GLN A O 1
ATOM 1205 N N . ARG A 1 154 ? -4.989 15.811 6.276 1.00 89.81 154 ARG A N 1
ATOM 1206 C CA . ARG A 1 154 ? -5.064 14.779 7.313 1.00 89.81 154 ARG A CA 1
ATOM 1207 C C . ARG A 1 154 ? -3.659 14.393 7.796 1.00 89.81 154 ARG A C 1
ATOM 1209 O O . ARG A 1 154 ? -2.691 14.411 7.032 1.00 89.81 154 ARG A O 1
ATOM 1216 N N . THR A 1 155 ? -3.566 14.011 9.068 1.00 88.25 155 THR A N 1
ATOM 1217 C CA . THR A 1 155 ? -2.306 13.788 9.801 1.00 88.25 155 THR A CA 1
ATOM 1218 C C . THR A 1 155 ? -1.400 12.717 9.185 1.00 88.25 155 THR A C 1
ATOM 1220 O O . THR A 1 155 ? -0.189 12.897 9.168 1.00 88.25 155 THR A O 1
ATOM 1223 N N . PHE A 1 156 ? -1.963 11.643 8.619 1.00 88.94 156 PHE A N 1
ATOM 1224 C CA . PHE A 1 156 ? -1.206 10.478 8.122 1.00 88.94 156 PHE A CA 1
ATOM 1225 C C . PHE A 1 156 ? -0.976 10.461 6.598 1.00 88.94 156 PHE A C 1
ATOM 1227 O O . PHE A 1 156 ? -0.639 9.437 6.009 1.00 88.94 156 PHE A O 1
ATOM 1234 N N . THR A 1 157 ? -1.154 11.591 5.915 1.00 91.19 157 THR A N 1
ATOM 1235 C CA . THR A 1 157 ? -1.058 11.658 4.443 1.00 91.19 157 THR A CA 1
ATOM 1236 C C . THR A 1 157 ? 0.330 11.356 3.891 1.00 91.19 157 THR A C 1
ATOM 1238 O O . THR A 1 157 ? 0.448 10.737 2.835 1.00 91.19 157 THR A O 1
ATOM 1241 N N . GLN A 1 158 ? 1.388 11.786 4.579 1.00 90.50 158 GLN A N 1
ATOM 1242 C CA . GLN A 1 158 ? 2.766 11.541 4.143 1.00 90.50 158 GLN A CA 1
ATOM 1243 C C . GLN A 1 158 ? 3.108 10.047 4.165 1.00 90.50 158 GLN A C 1
ATOM 1245 O O . GLN A 1 158 ? 3.729 9.539 3.234 1.00 90.50 158 GLN A O 1
ATOM 1250 N N . GLU A 1 159 ? 2.641 9.340 5.190 1.00 89.12 159 GLU A N 1
ATOM 1251 C CA . GLU A 1 159 ? 2.870 7.906 5.381 1.00 89.12 159 GLU A CA 1
ATOM 1252 C C . GLU A 1 159 ? 2.127 7.085 4.322 1.00 89.12 159 GLU A C 1
ATOM 1254 O O . GLU A 1 159 ? 2.711 6.190 3.712 1.00 89.12 159 GLU A O 1
ATOM 1259 N N . ILE A 1 160 ? 0.879 7.466 4.019 1.00 90.88 160 ILE A N 1
ATOM 1260 C CA . ILE A 1 160 ? 0.090 6.856 2.939 1.00 90.88 160 ILE A CA 1
ATOM 1261 C C . ILE A 1 160 ? 0.791 7.038 1.590 1.00 90.88 160 ILE A C 1
ATOM 1263 O O . ILE A 1 160 ? 0.952 6.073 0.851 1.00 90.88 160 ILE A O 1
ATOM 1267 N N . ARG A 1 161 ? 1.266 8.251 1.274 1.00 91.94 161 ARG A N 1
ATOM 1268 C CA . ARG A 1 161 ? 1.994 8.505 0.016 1.00 91.94 161 ARG A CA 1
ATOM 1269 C C . ARG A 1 161 ? 3.272 7.682 -0.099 1.00 91.94 161 ARG A C 1
ATOM 1271 O O . ARG A 1 161 ? 3.624 7.250 -1.193 1.00 91.94 161 ARG A O 1
ATOM 1278 N N . ARG A 1 162 ? 3.982 7.476 1.014 1.00 91.31 162 ARG A N 1
ATOM 1279 C CA . ARG A 1 162 ? 5.195 6.654 1.026 1.00 91.31 162 ARG A CA 1
ATOM 1280 C C . ARG A 1 162 ? 4.874 5.206 0.657 1.00 91.31 162 ARG A C 1
ATOM 1282 O O . ARG A 1 162 ? 5.559 4.641 -0.190 1.00 91.31 162 ARG A O 1
ATOM 1289 N N . LEU A 1 163 ? 3.829 4.635 1.256 1.00 91.75 163 LEU A N 1
ATOM 1290 C CA . LEU A 1 163 ? 3.384 3.269 0.967 1.00 91.75 163 LEU A CA 1
ATOM 1291 C C . LEU A 1 163 ? 2.814 3.124 -0.449 1.00 91.75 163 LEU A C 1
ATOM 1293 O O . LEU A 1 163 ? 3.123 2.143 -1.114 1.00 91.75 163 LEU A O 1
ATOM 1297 N N . ASP A 1 164 ? 2.076 4.116 -0.948 1.00 94.62 164 ASP A N 1
ATOM 1298 C CA . ASP A 1 164 ? 1.575 4.131 -2.331 1.00 94.62 164 ASP A CA 1
ATOM 1299 C C . ASP A 1 164 ? 2.725 4.128 -3.357 1.00 94.62 164 ASP A C 1
ATOM 1301 O O . ASP A 1 164 ? 2.689 3.408 -4.357 1.00 94.62 164 ASP A O 1
ATOM 1305 N N . ASN A 1 165 ? 3.822 4.845 -3.078 1.00 93.56 165 ASN A N 1
ATOM 1306 C CA . ASN A 1 165 ? 5.014 4.761 -3.922 1.00 93.56 165 ASN A CA 1
ATOM 1307 C C . ASN A 1 165 ? 5.658 3.362 -3.890 1.00 93.56 165 ASN A C 1
ATOM 1309 O O . ASN A 1 165 ? 6.088 2.875 -4.935 1.00 93.56 165 ASN A O 1
ATOM 1313 N N . VAL A 1 166 ? 5.695 2.693 -2.733 1.00 94.19 166 VAL A N 1
ATOM 1314 C CA . VAL A 1 166 ? 6.166 1.298 -2.642 1.00 94.19 166 VAL A CA 1
ATOM 1315 C C . VAL A 1 166 ? 5.232 0.363 -3.416 1.00 94.19 166 VAL A C 1
ATOM 1317 O O . VAL A 1 166 ? 5.698 -0.483 -4.172 1.00 94.19 166 VAL A O 1
ATOM 1320 N N . GLU A 1 167 ? 3.916 0.545 -3.330 1.00 93.56 167 GLU A N 1
ATOM 1321 C CA . GLU A 1 167 ? 2.952 -0.233 -4.114 1.00 93.56 167 GLU A CA 1
ATOM 1322 C C . GLU A 1 167 ? 3.150 -0.029 -5.626 1.00 93.56 167 GLU A C 1
ATOM 1324 O O . GLU A 1 167 ? 3.107 -0.985 -6.404 1.00 93.56 167 GLU A O 1
ATOM 1329 N N . ARG A 1 168 ? 3.416 1.207 -6.069 1.00 95.62 168 ARG A N 1
ATOM 1330 C CA . ARG A 1 168 ? 3.788 1.503 -7.462 1.00 95.62 168 ARG A CA 1
ATOM 1331 C C . ARG A 1 168 ? 5.046 0.732 -7.880 1.00 95.62 168 ARG A C 1
ATOM 1333 O O . ARG A 1 168 ? 5.065 0.160 -8.970 1.00 95.62 168 ARG A O 1
ATOM 1340 N N . GLN A 1 169 ? 6.071 0.689 -7.027 1.00 94.19 169 GLN A N 1
ATOM 1341 C CA . GLN A 1 169 ? 7.308 -0.065 -7.272 1.00 94.19 169 GLN A CA 1
ATOM 1342 C C . GLN A 1 169 ? 7.054 -1.573 -7.372 1.00 94.19 169 GLN A C 1
ATOM 1344 O O . GLN A 1 169 ? 7.540 -2.221 -8.297 1.00 94.19 169 GLN A O 1
ATOM 1349 N N . LEU A 1 170 ? 6.236 -2.135 -6.479 1.00 92.19 170 LEU A N 1
ATOM 1350 C CA . LEU A 1 170 ? 5.866 -3.553 -6.515 1.00 92.19 170 LEU A CA 1
ATOM 1351 C C . LEU A 1 170 ? 5.075 -3.907 -7.781 1.00 92.19 170 LEU A C 1
ATOM 1353 O O . LEU A 1 170 ? 5.352 -4.929 -8.410 1.00 92.19 170 LEU A O 1
ATOM 1357 N N . ARG A 1 171 ? 4.150 -3.038 -8.214 1.00 93.38 171 ARG A N 1
ATOM 1358 C CA . ARG A 1 171 ? 3.443 -3.185 -9.498 1.00 93.38 171 ARG A CA 1
ATOM 1359 C C . ARG A 1 171 ? 4.406 -3.161 -10.687 1.00 93.38 171 ARG A C 1
ATOM 1361 O O . ARG A 1 171 ? 4.256 -3.963 -11.608 1.00 93.38 171 ARG A O 1
ATOM 1368 N N . TYR A 1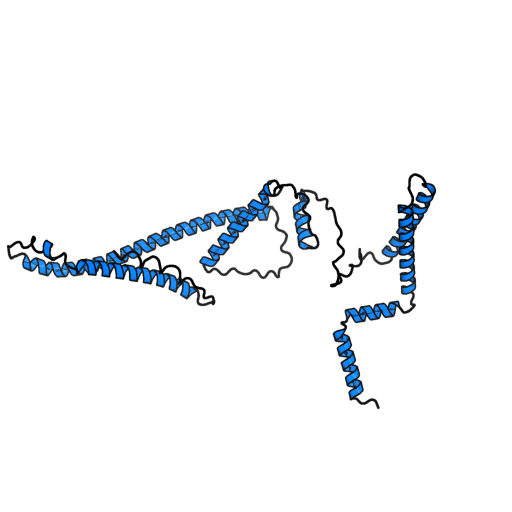 172 ? 5.417 -2.291 -10.657 1.00 93.19 172 TYR A N 1
ATOM 1369 C CA . TYR A 1 172 ? 6.472 -2.272 -11.672 1.00 93.19 172 TYR A CA 1
ATOM 1370 C C . TYR A 1 172 ? 7.272 -3.582 -11.691 1.00 93.19 172 TYR A C 1
ATOM 1372 O O . TYR A 1 172 ? 7.470 -4.146 -12.765 1.00 93.19 172 TYR A O 1
ATOM 1380 N N . PHE A 1 173 ? 7.678 -4.115 -10.533 1.00 92.12 173 PHE A N 1
ATOM 1381 C CA . PHE A 1 173 ? 8.381 -5.401 -10.476 1.00 92.12 173 PHE A CA 1
ATOM 1382 C C . PHE A 1 173 ? 7.536 -6.553 -11.004 1.00 92.12 173 PHE A C 1
ATOM 1384 O O . PHE A 1 173 ? 8.054 -7.372 -11.756 1.00 92.12 173 PHE A O 1
ATOM 1391 N N . TYR A 1 174 ? 6.242 -6.585 -10.679 1.00 91.19 174 TYR A N 1
ATOM 1392 C CA . TYR A 1 174 ? 5.330 -7.589 -11.219 1.00 91.19 174 TYR A CA 1
ATOM 1393 C C . TYR A 1 174 ? 5.314 -7.561 -12.754 1.00 91.19 174 TYR A C 1
ATOM 1395 O O . TYR A 1 174 ? 5.534 -8.588 -13.391 1.00 91.19 174 TYR A O 1
ATOM 1403 N N . ALA A 1 175 ? 5.173 -6.373 -13.352 1.00 91.31 175 ALA A N 1
ATOM 1404 C CA . ALA A 1 175 ? 5.197 -6.215 -14.805 1.00 91.31 175 ALA A CA 1
ATOM 1405 C C . ALA A 1 175 ? 6.547 -6.622 -15.431 1.00 91.31 175 ALA A C 1
ATOM 1407 O O . ALA A 1 175 ? 6.580 -7.135 -16.548 1.00 91.31 175 ALA A O 1
ATOM 1408 N N . GLN A 1 176 ? 7.669 -6.405 -14.737 1.00 88.62 176 GLN A N 1
ATOM 1409 C CA . GLN A 1 176 ? 8.989 -6.847 -15.209 1.00 88.62 176 GLN A CA 1
ATOM 1410 C C . GLN A 1 176 ? 9.171 -8.365 -15.103 1.00 88.62 176 GLN A C 1
ATOM 1412 O O . GLN A 1 176 ? 9.739 -8.979 -16.003 1.00 88.62 176 GLN A O 1
ATOM 1417 N N . MET A 1 177 ? 8.668 -8.986 -14.036 1.00 89.31 177 MET A N 1
ATOM 1418 C CA . MET A 1 177 ? 8.703 -10.441 -13.868 1.00 89.31 177 MET A CA 1
ATOM 1419 C C . MET A 1 177 ? 7.846 -11.151 -14.914 1.00 89.31 177 MET A C 1
ATOM 1421 O O . MET A 1 177 ? 8.280 -12.161 -15.464 1.00 89.31 177 MET A O 1
ATOM 1425 N N . GLU A 1 178 ? 6.674 -10.594 -15.222 1.00 89.31 178 GLU A N 1
ATOM 1426 C CA . GLU A 1 178 ? 5.785 -11.096 -16.269 1.00 89.31 178 GLU A CA 1
ATOM 1427 C C . GLU A 1 178 ? 6.456 -11.031 -17.648 1.00 89.31 178 GLU A C 1
ATOM 1429 O O . GLU A 1 178 ? 6.488 -12.031 -18.359 1.00 89.31 178 GLU A O 1
ATOM 1434 N N . LYS A 1 179 ? 7.107 -9.907 -17.989 1.00 88.31 179 LYS A N 1
ATOM 1435 C CA . LYS A 1 179 ? 7.894 -9.776 -19.233 1.00 88.31 179 LYS A CA 1
ATOM 1436 C C . LYS A 1 179 ? 9.053 -10.766 -19.329 1.00 88.31 179 LYS A C 1
ATOM 1438 O O . LYS A 1 179 ? 9.385 -11.208 -20.423 1.00 88.31 179 LYS A O 1
ATOM 1443 N N . ALA A 1 180 ? 9.692 -11.077 -18.205 1.00 86.94 180 ALA A N 1
ATOM 1444 C CA . ALA A 1 180 ? 10.793 -12.031 -18.143 1.00 86.94 180 ALA A CA 1
ATOM 1445 C C . ALA A 1 180 ? 10.322 -13.499 -18.083 1.00 86.94 180 ALA A C 1
ATOM 1447 O O . ALA A 1 180 ? 11.163 -14.394 -18.027 1.00 86.94 180 ALA A O 1
ATOM 1448 N N . GLY A 1 181 ? 9.007 -13.755 -18.053 1.00 87.38 181 GLY A N 1
ATOM 1449 C CA . GLY A 1 181 ? 8.446 -15.103 -17.944 1.00 87.38 181 GLY A CA 1
ATOM 1450 C C . GLY A 1 181 ? 8.761 -15.795 -16.613 1.00 87.38 181 GLY A C 1
ATOM 1451 O O . GLY A 1 181 ? 8.789 -17.022 -16.550 1.00 87.38 181 GLY A O 1
ATOM 1452 N N . ILE A 1 182 ? 9.038 -15.038 -15.542 1.00 88.06 182 ILE A N 1
ATOM 1453 C CA . ILE A 1 182 ? 9.371 -15.607 -14.229 1.00 88.06 182 ILE A CA 1
ATOM 1454 C C . ILE A 1 182 ? 8.066 -15.888 -13.474 1.00 88.06 182 ILE A C 1
ATOM 1456 O O . ILE A 1 182 ? 7.389 -14.941 -13.060 1.00 88.06 182 ILE A O 1
ATOM 1460 N N . PRO A 1 183 ? 7.702 -17.161 -13.228 1.00 80.38 183 PRO A N 1
ATOM 1461 C CA . PRO A 1 183 ? 6.481 -17.476 -12.506 1.00 80.38 183 PRO A CA 1
ATOM 1462 C C . PRO A 1 183 ? 6.600 -17.018 -11.050 1.00 80.38 183 PRO A C 1
ATOM 1464 O O . PRO A 1 183 ? 7.510 -17.427 -10.321 1.00 80.38 183 PRO A O 1
ATOM 1467 N N . LEU A 1 184 ? 5.660 -16.182 -10.599 1.00 77.56 184 LEU A N 1
ATOM 1468 C CA . LEU A 1 184 ? 5.570 -15.831 -9.187 1.00 77.56 184 LEU A CA 1
ATOM 1469 C C . LEU A 1 184 ? 5.196 -17.079 -8.385 1.00 77.56 184 LEU A C 1
ATOM 1471 O O . LEU A 1 184 ? 4.140 -17.682 -8.590 1.00 77.56 184 LEU A O 1
ATOM 1475 N N . ARG A 1 185 ? 6.050 -17.445 -7.424 1.00 76.88 185 ARG A N 1
ATOM 1476 C CA . ARG A 1 185 ? 5.694 -18.433 -6.407 1.00 76.88 185 ARG A CA 1
ATOM 1477 C C . ARG A 1 185 ? 4.563 -17.844 -5.572 1.00 76.88 185 ARG A C 1
ATOM 1479 O O . ARG A 1 185 ? 4.792 -16.941 -4.771 1.00 76.88 185 ARG A O 1
ATOM 1486 N N . LYS A 1 186 ? 3.353 -18.368 -5.749 1.00 72.00 186 LYS A N 1
ATOM 1487 C CA . LYS A 1 186 ? 2.261 -18.138 -4.806 1.00 72.00 186 LYS A CA 1
ATOM 1488 C C . LYS A 1 186 ? 2.720 -18.736 -3.478 1.00 72.00 186 LYS A C 1
ATOM 1490 O O . LYS A 1 186 ? 3.000 -19.929 -3.416 1.00 72.00 186 LYS A O 1
ATOM 1495 N N . LEU A 1 187 ? 2.933 -17.901 -2.465 1.00 67.25 187 LEU A N 1
ATOM 1496 C CA . LEU A 1 187 ? 3.094 -18.420 -1.113 1.00 67.25 187 LEU A CA 1
ATOM 1497 C C . LEU A 1 187 ? 1.747 -19.037 -0.729 1.00 67.25 187 LEU A C 1
ATOM 1499 O O . LEU A 1 187 ? 0.735 -18.350 -0.841 1.00 67.25 187 LEU A O 1
ATOM 1503 N N . ASP A 1 188 ? 1.721 -20.309 -0.328 1.00 60.34 188 ASP A N 1
ATOM 1504 C CA . ASP A 1 188 ? 0.537 -20.882 0.313 1.00 60.34 188 ASP A CA 1
ATOM 1505 C C . ASP A 1 188 ? 0.344 -20.138 1.640 1.00 60.34 188 ASP A C 1
ATOM 1507 O O . ASP A 1 188 ? 1.111 -20.300 2.591 1.00 60.34 188 ASP A O 1
ATOM 1511 N N . LEU A 1 189 ? -0.645 -19.243 1.667 1.00 57.47 189 LEU A N 1
ATOM 1512 C CA . LEU A 1 189 ? -1.032 -18.418 2.815 1.00 57.47 189 LEU A CA 1
ATOM 1513 C C . LEU A 1 189 ? -1.798 -19.223 3.883 1.00 57.47 189 LEU A C 1
ATOM 1515 O O . LEU A 1 189 ? -2.604 -18.663 4.616 1.00 57.47 189 LEU A O 1
ATOM 1519 N N . ASP A 1 190 ? -1.528 -20.519 4.022 1.00 50.69 190 ASP A N 1
ATOM 1520 C CA . ASP A 1 190 ? -2.081 -21.318 5.123 1.00 50.69 190 ASP A CA 1
ATOM 1521 C C . ASP A 1 190 ? -1.340 -21.053 6.450 1.00 50.69 190 ASP A C 1
ATOM 1523 O O . ASP A 1 190 ? -1.677 -21.612 7.492 1.00 50.69 190 ASP A O 1
ATOM 1527 N N . ASN A 1 191 ? -0.335 -20.171 6.443 1.00 49.56 191 ASN A N 1
ATOM 1528 C CA . ASN A 1 191 ? 0.459 -19.856 7.620 1.00 49.56 191 ASN A CA 1
ATOM 1529 C C . ASN A 1 191 ? -0.224 -18.776 8.471 1.00 49.56 191 ASN A C 1
ATOM 1531 O O . ASN A 1 191 ? -0.021 -17.572 8.305 1.00 49.56 191 ASN A O 1
ATOM 1535 N N . GLU A 1 192 ? -1.063 -19.263 9.378 1.00 53.44 192 GLU A N 1
ATOM 1536 C CA . GLU A 1 192 ? -1.382 -18.678 10.674 1.00 53.44 192 GLU A CA 1
ATOM 1537 C C . GLU A 1 192 ? -0.380 -17.588 11.113 1.00 53.44 192 GLU A C 1
ATOM 1539 O O . GLU A 1 192 ? 0.808 -17.849 11.292 1.00 53.44 192 GLU A O 1
ATOM 1544 N N . ARG A 1 193 ? -0.878 -16.370 11.365 1.00 54.25 193 ARG A N 1
ATOM 1545 C CA . ARG A 1 193 ? -0.175 -15.335 12.145 1.00 54.25 193 ARG A CA 1
ATOM 1546 C C . ARG A 1 193 ? 1.200 -14.928 11.597 1.00 54.25 193 ARG A C 1
ATOM 1548 O O . ARG A 1 193 ? 2.208 -15.015 12.301 1.00 54.25 193 ARG A O 1
ATOM 1555 N N . LEU A 1 194 ? 1.250 -14.383 10.382 1.00 60.66 194 LEU A N 1
ATOM 1556 C CA . LEU A 1 194 ? 2.337 -13.453 10.063 1.00 60.66 194 LEU A CA 1
ATOM 1557 C C . LEU A 1 194 ? 2.320 -12.348 11.126 1.00 60.66 194 LEU A C 1
ATOM 1559 O O . LEU A 1 194 ? 1.312 -11.665 11.292 1.00 60.66 194 LEU A O 1
ATOM 1563 N N . ALA A 1 195 ? 3.401 -12.253 11.903 1.00 65.81 195 ALA A N 1
ATOM 1564 C CA . ALA A 1 195 ? 3.551 -11.210 12.904 1.00 65.81 195 ALA A CA 1
ATOM 1565 C C . ALA A 1 195 ? 3.363 -9.846 12.235 1.00 65.81 195 ALA A C 1
ATOM 1567 O O . ALA A 1 195 ? 3.842 -9.630 11.118 1.00 65.81 195 ALA A O 1
ATOM 1568 N N . ASN A 1 196 ? 2.658 -8.945 12.917 1.00 72.62 196 ASN A N 1
ATOM 1569 C CA . ASN A 1 196 ? 2.439 -7.603 12.404 1.00 72.62 196 ASN A CA 1
ATOM 1570 C C . ASN A 1 196 ? 3.798 -6.928 12.178 1.00 72.62 196 ASN A C 1
ATOM 1572 O O . ASN A 1 196 ? 4.591 -6.866 13.123 1.00 72.62 196 ASN A O 1
ATOM 1576 N N . PRO A 1 197 ? 4.091 -6.469 10.946 1.00 79.38 197 PRO A N 1
ATOM 1577 C CA . PRO A 1 197 ? 5.398 -5.925 10.624 1.00 79.38 197 PRO A CA 1
ATOM 1578 C C . PRO A 1 197 ? 5.646 -4.662 11.441 1.00 79.38 197 PRO A C 1
ATOM 1580 O O . PRO A 1 197 ? 4.767 -3.804 11.578 1.00 79.38 197 PRO A O 1
ATOM 1583 N N . SER A 1 198 ? 6.855 -4.545 11.982 1.00 83.44 198 SER A N 1
ATOM 1584 C CA . SER A 1 198 ? 7.250 -3.358 12.738 1.00 83.44 198 SER A CA 1
ATOM 1585 C C . SER A 1 198 ? 7.416 -2.147 11.810 1.00 83.44 198 SER A C 1
ATOM 1587 O O . SER A 1 198 ? 7.659 -2.278 10.608 1.00 83.44 198 SER A O 1
ATOM 1589 N N . THR A 1 199 ? 7.311 -0.928 12.346 1.00 83.81 199 THR A N 1
ATOM 1590 C CA . THR A 1 199 ? 7.480 0.291 11.532 1.00 83.81 199 THR A CA 1
ATOM 1591 C C . THR A 1 199 ? 8.862 0.372 10.885 1.00 83.81 199 THR A C 1
ATOM 1593 O O . THR A 1 199 ? 8.973 0.838 9.756 1.00 83.81 199 THR A O 1
ATOM 1596 N N . SER A 1 200 ? 9.902 -0.123 11.562 1.00 86.81 200 SER A N 1
ATOM 1597 C CA . SER A 1 200 ? 11.261 -0.192 11.018 1.00 86.81 200 SER A CA 1
ATOM 1598 C C . SER A 1 200 ? 11.372 -1.159 9.846 1.00 86.81 200 SER A C 1
ATOM 1600 O O . SER A 1 200 ? 12.005 -0.827 8.852 1.00 86.81 200 SER A O 1
ATOM 1602 N N . GLU A 1 201 ? 10.717 -2.321 9.908 1.00 88.69 201 GLU A N 1
ATOM 1603 C CA . GLU A 1 201 ? 10.718 -3.275 8.789 1.00 88.69 201 GLU A CA 1
ATOM 1604 C C . GLU A 1 201 ? 10.053 -2.682 7.545 1.00 88.69 201 GLU A C 1
ATOM 1606 O O . GLU A 1 201 ? 10.513 -2.894 6.423 1.00 88.69 201 GLU A O 1
ATOM 1611 N N . ILE A 1 202 ? 8.986 -1.899 7.735 1.00 88.25 202 ILE A N 1
ATOM 1612 C CA . ILE A 1 202 ? 8.315 -1.188 6.643 1.00 88.25 202 ILE A CA 1
ATOM 1613 C C . ILE A 1 202 ? 9.244 -0.123 6.037 1.00 88.25 202 ILE A C 1
ATOM 1615 O O . ILE A 1 202 ? 9.263 0.050 4.816 1.00 88.25 202 ILE A O 1
ATOM 1619 N N . ASP A 1 203 ? 10.013 0.585 6.866 1.00 88.81 203 ASP A N 1
ATOM 1620 C CA . ASP A 1 203 ? 10.986 1.589 6.416 1.00 88.81 203 ASP A CA 1
ATOM 1621 C C . ASP A 1 203 ? 12.120 0.942 5.606 1.00 88.81 203 ASP A C 1
ATOM 1623 O O . ASP A 1 203 ? 12.404 1.369 4.485 1.00 88.81 203 ASP A O 1
ATOM 1627 N N . GLU A 1 204 ? 12.708 -0.133 6.131 1.00 93.25 204 GLU A N 1
ATOM 1628 C CA . GLU A 1 204 ? 13.751 -0.909 5.454 1.00 93.25 204 GLU A CA 1
ATOM 1629 C C . GLU A 1 204 ? 13.250 -1.487 4.124 1.00 93.25 204 GLU A C 1
ATOM 1631 O O . GLU A 1 204 ? 13.956 -1.456 3.111 1.00 93.25 204 GLU A O 1
ATOM 1636 N N . LEU A 1 205 ? 12.008 -1.983 4.090 1.00 90.88 205 LEU A N 1
ATOM 1637 C CA . LEU A 1 205 ? 11.387 -2.483 2.866 1.00 90.88 205 LEU A CA 1
ATOM 1638 C C . LEU A 1 205 ? 11.202 -1.372 1.827 1.00 90.88 205 LEU A C 1
ATOM 1640 O O . LEU A 1 205 ? 11.417 -1.616 0.635 1.00 90.88 205 LEU A O 1
ATOM 1644 N N . ALA A 1 206 ? 10.820 -0.166 2.250 1.00 91.50 206 ALA A N 1
ATOM 1645 C CA . ALA A 1 206 ? 10.649 0.970 1.351 1.00 91.50 206 ALA A CA 1
ATOM 1646 C C . ALA A 1 206 ? 11.984 1.389 0.713 1.00 91.50 206 ALA A C 1
ATOM 1648 O O . ALA A 1 206 ? 12.063 1.547 -0.508 1.00 91.50 206 ALA A O 1
ATOM 1649 N N . GLU A 1 207 ? 13.051 1.491 1.507 1.00 94.19 207 GLU A N 1
ATOM 1650 C CA . GLU A 1 207 ? 14.390 1.815 1.002 1.00 94.19 207 GLU A CA 1
ATOM 1651 C C . GLU A 1 207 ? 14.925 0.717 0.071 1.00 94.19 207 GLU A C 1
ATOM 1653 O O . GLU A 1 207 ? 15.419 0.992 -1.030 1.00 94.19 207 GLU A O 1
ATOM 1658 N N . ARG A 1 208 ? 14.754 -0.552 0.461 1.00 94.44 208 ARG A N 1
ATOM 1659 C CA . ARG A 1 208 ? 15.153 -1.699 -0.361 1.00 94.44 208 ARG A CA 1
ATOM 1660 C C . ARG A 1 208 ? 14.412 -1.725 -1.695 1.00 94.44 208 ARG A C 1
ATOM 1662 O O . ARG A 1 208 ? 15.035 -1.982 -2.724 1.00 94.44 208 ARG A O 1
ATOM 1669 N N . SER A 1 209 ? 13.110 -1.443 -1.695 1.00 94.31 209 SER A N 1
ATOM 1670 C CA . SER A 1 209 ? 12.296 -1.392 -2.916 1.00 94.31 209 SER A CA 1
ATOM 1671 C C . SER A 1 209 ? 12.758 -0.275 -3.851 1.00 94.31 209 SER A C 1
ATOM 1673 O O . SER A 1 209 ? 12.892 -0.500 -5.053 1.00 94.31 209 SER A O 1
ATOM 1675 N N . GLN A 1 210 ? 13.117 0.891 -3.307 1.00 94.75 210 GLN A N 1
ATOM 1676 C CA . GLN A 1 210 ? 13.657 2.004 -4.087 1.00 94.75 210 GLN A CA 1
ATOM 1677 C C . GLN A 1 210 ? 15.024 1.686 -4.711 1.00 94.75 210 GLN A C 1
ATOM 1679 O O . GLN A 1 210 ? 15.235 1.945 -5.897 1.00 94.75 210 GLN A O 1
ATOM 1684 N N . SER A 1 211 ? 15.945 1.098 -3.944 1.00 96.00 211 SER A N 1
ATOM 1685 C CA . SER A 1 211 ? 17.258 0.674 -4.453 1.00 96.00 211 SER A CA 1
ATOM 1686 C C . SER A 1 211 ? 17.123 -0.379 -5.562 1.00 96.00 211 SER A C 1
ATOM 1688 O O . SER A 1 211 ? 17.785 -0.303 -6.602 1.00 96.00 211 SER A O 1
ATOM 1690 N N . LEU A 1 212 ? 16.204 -1.335 -5.384 1.00 94.88 212 LEU A N 1
ATOM 1691 C CA . LEU A 1 212 ? 15.904 -2.347 -6.393 1.00 94.88 212 LEU A CA 1
ATOM 1692 C C . LEU A 1 212 ? 15.276 -1.746 -7.656 1.00 94.88 212 LEU A C 1
ATOM 1694 O O . LEU A 1 212 ? 15.663 -2.154 -8.747 1.00 94.88 212 LEU A O 1
ATOM 1698 N N . GLU A 1 213 ? 14.371 -0.768 -7.543 1.00 94.06 213 GLU A N 1
ATOM 1699 C CA . GLU A 1 213 ? 13.771 -0.086 -8.702 1.00 94.06 213 GLU A CA 1
ATOM 1700 C C . GLU A 1 213 ? 14.857 0.590 -9.542 1.00 94.06 213 GLU A C 1
ATOM 1702 O O . GLU A 1 213 ? 14.938 0.357 -10.747 1.00 94.06 213 GLU A O 1
ATOM 1707 N N . GLN A 1 214 ? 15.743 1.361 -8.904 1.00 95.25 214 GLN A N 1
ATOM 1708 C CA . GLN A 1 214 ? 16.846 2.036 -9.593 1.00 95.25 214 GLN A CA 1
ATOM 1709 C C . GLN A 1 214 ? 17.774 1.043 -10.289 1.00 95.25 214 GLN A C 1
ATOM 1711 O O . GLN A 1 214 ? 18.160 1.248 -11.441 1.00 95.25 214 GLN A O 1
ATOM 1716 N N . ARG A 1 215 ? 18.109 -0.057 -9.610 1.00 95.75 215 ARG A N 1
ATOM 1717 C CA . ARG A 1 215 ? 18.970 -1.095 -10.170 1.00 95.75 215 ARG A CA 1
ATOM 1718 C C . ARG A 1 215 ? 18.310 -1.786 -11.361 1.00 95.75 215 ARG A C 1
ATOM 1720 O O . ARG A 1 215 ? 18.934 -1.889 -12.409 1.00 95.75 215 ARG A O 1
ATOM 1727 N N . VAL A 1 216 ? 17.059 -2.228 -11.233 1.00 92.75 216 VAL A N 1
ATOM 1728 C CA . VAL A 1 216 ? 16.319 -2.874 -12.331 1.00 92.75 216 VAL A CA 1
ATOM 1729 C C . VAL A 1 216 ? 16.170 -1.922 -13.515 1.00 92.75 216 VAL A C 1
ATOM 1731 O O . VAL A 1 216 ? 16.373 -2.338 -14.652 1.00 92.75 216 VAL A O 1
ATOM 1734 N N . PHE A 1 217 ? 15.905 -0.641 -13.260 1.00 93.88 217 PHE A N 1
ATOM 1735 C CA . PHE A 1 217 ? 15.831 0.373 -14.304 1.00 93.88 217 PHE A CA 1
ATOM 1736 C C . PHE A 1 217 ? 17.154 0.514 -15.074 1.00 93.88 217 PHE A C 1
ATOM 1738 O O . PHE A 1 217 ? 17.154 0.440 -16.300 1.00 93.88 217 PHE A O 1
ATOM 1745 N N . GLN A 1 218 ? 18.288 0.636 -14.374 1.00 96.12 218 GLN A N 1
ATOM 1746 C CA . GLN A 1 218 ? 19.615 0.705 -15.005 1.00 96.12 218 GLN A CA 1
ATOM 1747 C C . GLN A 1 218 ? 19.962 -0.574 -15.780 1.00 96.12 218 GLN A C 1
ATOM 1749 O O . GLN A 1 218 ? 20.544 -0.516 -16.865 1.00 96.12 218 GLN A O 1
ATOM 1754 N N . LEU A 1 219 ? 19.597 -1.743 -15.245 1.00 94.44 219 LEU A N 1
ATOM 1755 C CA . LEU A 1 219 ? 19.792 -3.012 -15.944 1.00 94.44 219 LEU A CA 1
ATOM 1756 C C . LEU A 1 219 ? 18.949 -3.070 -17.222 1.00 94.44 219 LEU A C 1
ATOM 1758 O O . LEU A 1 219 ? 19.463 -3.486 -18.254 1.00 94.44 219 LEU A O 1
ATOM 1762 N N . ASN A 1 220 ? 17.701 -2.605 -17.187 1.00 93.50 220 ASN A N 1
ATOM 1763 C CA . ASN A 1 220 ? 16.851 -2.574 -18.372 1.00 93.50 220 ASN A CA 1
ATOM 1764 C C . ASN A 1 220 ? 17.382 -1.595 -19.433 1.00 93.50 220 ASN A C 1
ATOM 1766 O O . ASN A 1 220 ? 17.454 -1.950 -20.604 1.00 93.50 220 ASN A O 1
ATOM 1770 N N . ASP A 1 221 ? 17.826 -0.403 -19.030 1.00 96.00 221 ASP A N 1
ATOM 1771 C CA . ASP A 1 221 ? 18.413 0.590 -19.943 1.00 96.00 221 ASP A CA 1
ATOM 1772 C C . ASP A 1 221 ? 19.704 0.076 -20.613 1.00 96.00 221 ASP A C 1
ATOM 1774 O O . ASP A 1 221 ? 19.883 0.162 -21.834 1.00 96.00 221 ASP A O 1
ATOM 1778 N N . SER A 1 222 ? 20.586 -0.556 -19.831 1.00 96.56 222 SER A N 1
ATOM 1779 C CA . SER A 1 222 ? 21.797 -1.182 -20.375 1.00 96.56 222 SER A CA 1
ATOM 1780 C C . SER A 1 222 ? 21.481 -2.367 -21.295 1.00 96.56 222 SER A C 1
ATOM 1782 O O . SER A 1 222 ? 22.135 -2.517 -22.329 1.00 96.56 222 SER A O 1
ATOM 1784 N N . TYR A 1 223 ? 20.451 -3.159 -20.979 1.00 93.62 223 TYR A N 1
ATOM 1785 C CA . TYR A 1 223 ? 19.977 -4.254 -21.825 1.00 93.62 223 TYR A CA 1
ATOM 1786 C C . TYR A 1 223 ? 19.410 -3.747 -23.157 1.00 93.62 223 TYR A C 1
ATOM 1788 O O . TYR A 1 223 ? 19.792 -4.250 -24.213 1.00 93.62 223 TYR A O 1
ATOM 1796 N N . GLU A 1 224 ? 18.568 -2.712 -23.145 1.00 93.25 224 GLU A N 1
ATOM 1797 C CA . GLU A 1 224 ? 18.042 -2.099 -24.370 1.00 93.25 224 GLU A CA 1
ATOM 1798 C C . GLU A 1 224 ? 19.159 -1.515 -25.238 1.00 93.25 224 GLU A C 1
ATOM 1800 O O . GLU A 1 224 ? 19.168 -1.692 -26.458 1.00 93.25 224 GLU A O 1
ATOM 1805 N N . THR A 1 225 ? 20.136 -0.855 -24.615 1.00 95.44 225 THR A N 1
ATOM 1806 C CA . THR A 1 225 ? 21.292 -0.305 -25.326 1.00 95.44 225 THR A CA 1
ATOM 1807 C C . THR A 1 225 ? 22.148 -1.412 -25.945 1.00 95.44 225 THR A C 1
ATOM 1809 O O . THR A 1 225 ? 22.596 -1.283 -27.087 1.00 95.44 225 THR A O 1
ATOM 1812 N N . LEU A 1 226 ? 22.374 -2.512 -25.221 1.00 96.00 226 LEU A N 1
ATOM 1813 C CA . LEU A 1 226 ? 23.103 -3.670 -25.734 1.00 96.00 226 LEU A CA 1
ATOM 1814 C C . LEU A 1 226 ? 22.364 -4.310 -26.913 1.00 96.00 226 LEU A C 1
ATOM 1816 O O . LEU A 1 226 ? 22.983 -4.571 -27.940 1.00 96.00 226 LEU A O 1
ATOM 1820 N N . LYS A 1 227 ? 21.046 -4.482 -26.799 1.00 94.00 227 LYS A N 1
ATOM 1821 C CA . LYS A 1 227 ? 20.208 -5.069 -27.848 1.00 94.00 227 LYS A CA 1
ATOM 1822 C C . LYS A 1 227 ? 20.194 -4.225 -29.125 1.00 94.00 227 LYS A C 1
ATOM 1824 O O . LYS A 1 227 ? 20.273 -4.774 -30.217 1.00 94.00 227 LYS A O 1
ATOM 1829 N N . LYS A 1 228 ? 20.172 -2.891 -29.012 1.00 94.81 228 LYS A N 1
ATOM 1830 C CA . LYS A 1 228 ? 20.314 -1.989 -30.173 1.00 94.81 228 LYS A CA 1
ATOM 1831 C C . LYS A 1 228 ? 21.656 -2.181 -30.880 1.00 94.81 228 LYS A C 1
ATOM 1833 O O . LYS A 1 228 ? 21.686 -2.376 -32.089 1.00 94.81 228 LYS A O 1
ATOM 1838 N N . ARG A 1 229 ? 22.757 -2.197 -30.120 1.00 95.62 229 ARG A N 1
ATOM 1839 C CA . ARG A 1 229 ? 24.102 -2.415 -30.682 1.00 95.62 229 ARG A CA 1
ATOM 1840 C C . ARG A 1 229 ? 24.261 -3.792 -31.312 1.00 95.62 229 ARG A C 1
ATOM 1842 O O . ARG A 1 229 ? 24.940 -3.922 -32.323 1.00 95.62 229 ARG A O 1
ATOM 1849 N N . GLU A 1 230 ? 23.662 -4.815 -30.713 1.00 93.44 230 GLU A N 1
ATOM 1850 C CA . GLU A 1 230 ? 23.640 -6.158 -31.283 1.00 93.44 230 GLU A CA 1
ATOM 1851 C C . GLU A 1 230 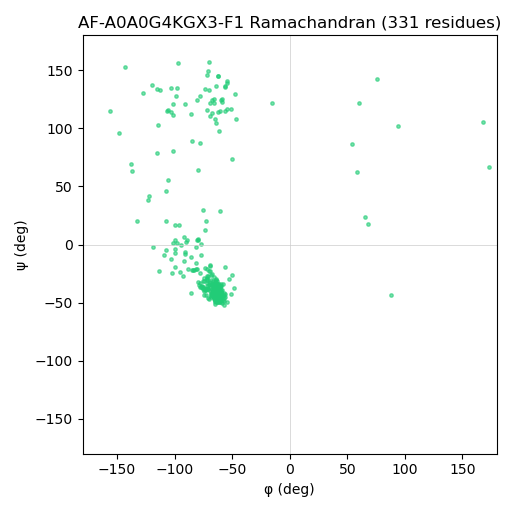? 22.975 -6.147 -32.662 1.00 93.44 230 GLU A C 1
ATOM 1853 O O . GLU A 1 230 ? 23.579 -6.620 -33.623 1.00 93.44 230 GLU A O 1
ATOM 1858 N N . VAL A 1 231 ? 21.787 -5.544 -32.777 1.00 94.06 231 VAL A N 1
ATOM 1859 C CA . VAL A 1 231 ? 21.073 -5.424 -34.056 1.00 94.06 231 VAL A CA 1
ATOM 1860 C C . VAL A 1 231 ? 21.936 -4.702 -35.092 1.00 94.06 231 VAL A C 1
ATOM 1862 O O . VAL A 1 231 ? 22.207 -5.282 -36.143 1.00 94.06 231 VAL A O 1
ATOM 1865 N N . GLU A 1 232 ? 22.480 -3.526 -34.770 1.00 93.38 232 GLU A N 1
ATOM 1866 C CA . GLU A 1 232 ? 23.364 -2.775 -35.675 1.00 93.38 232 GLU A CA 1
ATOM 1867 C C . GLU A 1 232 ? 24.548 -3.631 -36.158 1.00 93.38 232 GLU A C 1
ATOM 1869 O O . GLU A 1 232 ? 24.810 -3.742 -37.355 1.00 93.38 232 GLU A O 1
ATOM 1874 N N . LEU A 1 233 ? 25.262 -4.299 -35.246 1.00 91.38 233 LEU A N 1
ATOM 1875 C CA . LEU A 1 233 ? 26.406 -5.141 -35.607 1.00 91.38 233 LEU A CA 1
ATOM 1876 C C . LEU A 1 233 ? 25.999 -6.346 -36.457 1.00 91.38 233 LEU A C 1
ATOM 1878 O O . LEU A 1 233 ? 26.755 -6.756 -37.343 1.00 91.38 233 LEU A O 1
ATOM 1882 N N . THR A 1 234 ? 24.821 -6.924 -36.216 1.00 88.88 234 THR A N 1
ATOM 1883 C CA . THR A 1 234 ? 24.317 -7.998 -37.074 1.00 88.88 234 THR A CA 1
ATOM 1884 C C . THR A 1 234 ? 24.003 -7.499 -38.478 1.00 88.88 234 THR A C 1
ATOM 1886 O O . THR A 1 234 ? 24.355 -8.188 -39.434 1.00 88.88 234 THR A O 1
ATOM 1889 N N . GLU A 1 235 ? 23.431 -6.304 -38.626 1.00 89.12 235 GLU A N 1
ATOM 1890 C CA . GLU A 1 235 ? 23.181 -5.672 -39.925 1.00 89.12 235 GLU A CA 1
ATOM 1891 C C . GLU A 1 235 ? 24.495 -5.421 -40.673 1.00 89.12 235 GLU A C 1
ATOM 1893 O O . GLU A 1 235 ? 24.654 -5.875 -41.808 1.00 89.12 235 GLU A O 1
ATOM 1898 N N . TRP A 1 236 ? 25.492 -4.823 -40.013 1.00 92.31 236 TRP A N 1
ATOM 1899 C CA . TRP A 1 236 ? 26.824 -4.621 -40.594 1.00 92.31 236 TRP A CA 1
ATOM 1900 C C . TRP A 1 236 ? 27.495 -5.934 -40.998 1.00 92.31 236 TRP A C 1
ATOM 1902 O O . TRP A 1 236 ? 28.109 -6.017 -42.063 1.00 92.31 236 TRP A O 1
ATOM 1912 N N . ARG A 1 237 ? 27.346 -6.992 -40.192 1.00 87.06 237 ARG A N 1
ATOM 1913 C CA . ARG A 1 237 ? 27.852 -8.329 -40.530 1.00 87.06 237 ARG A CA 1
ATOM 1914 C C . ARG A 1 237 ? 27.227 -8.853 -41.823 1.00 87.06 237 ARG A C 1
ATOM 1916 O O . ARG A 1 237 ? 27.933 -9.452 -42.634 1.00 87.06 237 ARG A O 1
ATOM 1923 N N . TRP A 1 238 ? 25.927 -8.646 -42.024 1.00 84.12 238 TRP A N 1
ATOM 1924 C CA . TRP A 1 238 ? 25.249 -9.047 -43.258 1.00 84.12 238 TRP A CA 1
ATOM 1925 C C . TRP A 1 238 ? 25.694 -8.212 -44.460 1.00 84.12 238 TRP A C 1
ATOM 1927 O O . TRP A 1 238 ? 25.991 -8.790 -45.505 1.00 84.12 238 TRP A O 1
ATOM 1937 N N . VAL A 1 239 ? 25.825 -6.892 -44.299 1.00 90.25 239 VAL A N 1
ATOM 1938 C CA . VAL A 1 239 ? 26.337 -5.995 -45.349 1.00 90.25 239 VAL A CA 1
ATOM 1939 C C . VAL A 1 239 ? 27.735 -6.419 -45.786 1.00 90.25 239 VAL A C 1
ATOM 1941 O O . VAL A 1 239 ? 27.977 -6.580 -46.976 1.00 90.25 239 VAL A O 1
ATOM 1944 N N . LEU A 1 240 ? 28.640 -6.674 -44.839 1.00 83.00 240 LEU A N 1
ATOM 1945 C CA . LEU A 1 240 ? 30.004 -7.110 -45.143 1.00 83.00 240 LEU A CA 1
ATOM 1946 C C . LEU A 1 240 ? 30.037 -8.461 -45.864 1.00 83.00 240 LEU A C 1
ATOM 1948 O O . LEU A 1 240 ? 30.839 -8.646 -46.777 1.00 83.00 240 LEU A O 1
ATOM 1952 N N . ARG A 1 241 ? 29.154 -9.396 -45.495 1.00 82.69 241 ARG A N 1
ATOM 1953 C CA . ARG A 1 241 ? 29.063 -10.702 -46.158 1.00 82.69 241 ARG A CA 1
ATOM 1954 C C . ARG A 1 241 ? 28.622 -10.576 -47.617 1.00 82.69 241 ARG A C 1
ATOM 1956 O O . ARG A 1 241 ? 29.206 -11.228 -48.479 1.00 82.69 241 ARG A O 1
ATOM 1963 N N . GLU A 1 242 ? 27.608 -9.761 -47.896 1.00 82.31 242 GLU A N 1
ATOM 1964 C CA . GLU A 1 242 ? 27.118 -9.579 -49.268 1.00 82.31 242 GLU A CA 1
ATOM 1965 C C . GLU A 1 242 ? 28.064 -8.699 -50.097 1.00 82.31 242 GLU A C 1
ATOM 1967 O O . GLU A 1 242 ? 28.320 -9.003 -51.260 1.00 82.31 242 GLU A O 1
ATOM 1972 N N . ALA A 1 243 ? 28.655 -7.664 -49.490 1.00 80.62 243 ALA A N 1
ATOM 1973 C CA . ALA A 1 243 ? 29.670 -6.832 -50.128 1.00 80.62 243 ALA A CA 1
ATOM 1974 C C . ALA A 1 243 ? 30.913 -7.651 -50.501 1.00 80.62 243 ALA A C 1
ATOM 1976 O O . ALA A 1 243 ? 31.405 -7.510 -51.614 1.00 80.62 243 ALA A O 1
ATOM 1977 N N . GLY A 1 244 ? 31.378 -8.561 -49.637 1.00 76.12 244 GLY A N 1
ATOM 1978 C CA . GLY A 1 244 ? 32.460 -9.496 -49.968 1.00 76.12 244 GLY A CA 1
ATOM 1979 C C . GLY A 1 244 ? 32.141 -10.333 -51.210 1.00 76.12 244 GLY A C 1
ATOM 1980 O O . GLY A 1 244 ? 32.941 -10.387 -52.136 1.00 76.12 244 GLY A O 1
ATOM 1981 N N . GLY A 1 245 ? 30.920 -10.870 -51.301 1.00 74.69 245 GLY A N 1
ATOM 1982 C CA . GLY A 1 245 ? 30.456 -11.571 -52.502 1.00 74.69 245 GLY A CA 1
ATOM 1983 C C . GLY A 1 245 ? 30.328 -10.673 -53.741 1.00 74.69 245 GLY A C 1
ATOM 1984 O O . GLY A 1 245 ? 30.550 -11.138 -54.857 1.00 74.69 245 GLY A O 1
ATOM 1985 N N . PHE A 1 246 ? 29.983 -9.393 -53.580 1.00 72.81 246 PHE A N 1
ATOM 1986 C CA . PHE A 1 246 ? 29.990 -8.414 -54.672 1.00 72.81 246 PHE A CA 1
ATOM 1987 C C . PHE A 1 246 ? 31.413 -8.122 -55.161 1.00 72.81 246 PHE A C 1
ATOM 1989 O O . PHE A 1 246 ? 31.645 -8.136 -56.368 1.00 72.81 246 PHE A O 1
ATOM 1996 N N . PHE A 1 247 ? 32.369 -7.927 -54.250 1.00 70.50 247 PHE A N 1
ATOM 1997 C CA . PHE A 1 247 ? 33.768 -7.711 -54.608 1.00 70.50 247 PHE A CA 1
ATOM 1998 C C . PHE A 1 247 ? 34.393 -8.960 -55.238 1.00 70.50 247 PHE A C 1
ATOM 2000 O O . PHE A 1 247 ? 35.054 -8.822 -56.260 1.00 70.50 247 PHE A O 1
ATOM 2007 N N . ASP A 1 248 ? 34.135 -10.169 -54.734 1.00 70.00 248 ASP A N 1
ATOM 2008 C CA . ASP A 1 248 ? 34.635 -11.413 -55.345 1.00 70.00 248 ASP A CA 1
ATOM 2009 C C . ASP A 1 248 ? 34.102 -11.604 -56.777 1.00 70.00 248 ASP A C 1
ATOM 2011 O O . ASP A 1 248 ? 34.844 -11.988 -57.682 1.00 70.00 248 ASP A O 1
ATOM 2015 N N . ARG A 1 249 ? 32.826 -11.265 -57.021 1.00 66.75 249 ARG A N 1
ATOM 2016 C CA . ARG A 1 249 ? 32.232 -11.261 -58.371 1.00 66.75 249 ARG A CA 1
ATOM 2017 C C . ARG A 1 249 ? 32.827 -10.174 -59.268 1.00 66.75 249 ARG A C 1
ATOM 2019 O O . ARG A 1 249 ? 33.062 -10.426 -60.445 1.00 66.75 249 ARG A O 1
ATOM 2026 N N . ALA A 1 250 ? 33.080 -8.984 -58.726 1.00 60.38 250 ALA A N 1
ATOM 2027 C CA . ALA A 1 250 ? 33.691 -7.891 -59.472 1.00 60.38 250 ALA A CA 1
ATOM 2028 C C . ALA A 1 250 ? 35.129 -8.229 -59.893 1.00 60.38 250 ALA A C 1
ATOM 2030 O O . ALA A 1 250 ? 35.478 -7.971 -61.037 1.00 60.38 250 ALA A O 1
ATOM 2031 N N . HIS A 1 251 ? 35.938 -8.876 -59.045 1.00 57.44 251 HIS A N 1
ATOM 2032 C CA . HIS A 1 251 ? 37.296 -9.293 -59.423 1.00 57.44 251 HIS A CA 1
ATOM 2033 C C . HIS A 1 251 ? 37.299 -10.293 -60.591 1.00 57.44 251 HIS A C 1
ATOM 2035 O O . HIS A 1 251 ? 38.138 -10.163 -61.475 1.00 57.44 251 HIS A O 1
ATOM 2041 N N . GLY A 1 252 ? 36.321 -11.205 -60.670 1.00 58.62 252 GLY A N 1
ATOM 2042 C CA . GLY A 1 252 ? 36.154 -12.080 -61.841 1.00 58.62 252 GLY A CA 1
ATOM 2043 C C . GLY A 1 252 ? 35.779 -11.337 -63.133 1.00 58.62 252 GLY A C 1
ATOM 2044 O O . GLY A 1 252 ? 36.131 -11.784 -64.218 1.00 58.62 252 GLY A O 1
ATOM 2045 N N . ASN A 1 253 ? 35.112 -10.184 -63.026 1.00 54.09 253 ASN A N 1
ATOM 2046 C CA . ASN A 1 253 ? 34.726 -9.347 -64.167 1.00 54.09 253 ASN A CA 1
ATOM 2047 C C . ASN A 1 253 ? 35.822 -8.335 -64.562 1.00 54.09 253 ASN A C 1
ATOM 2049 O O . ASN A 1 253 ? 35.837 -7.845 -65.687 1.00 54.09 253 ASN A O 1
ATOM 2053 N N . VAL A 1 254 ? 36.752 -8.003 -63.657 1.00 54.44 254 VAL A N 1
ATOM 2054 C CA . VAL A 1 254 ? 37.888 -7.112 -63.959 1.00 54.44 254 VAL A CA 1
ATOM 2055 C C . VAL A 1 254 ? 38.918 -7.803 -64.859 1.00 54.44 254 VAL A C 1
ATOM 2057 O O . VAL A 1 254 ? 39.535 -7.124 -65.677 1.00 54.44 254 VAL A O 1
ATOM 2060 N N . ASP A 1 255 ? 39.070 -9.129 -64.787 1.00 52.72 255 ASP A N 1
ATOM 2061 C CA . ASP A 1 255 ? 39.931 -9.868 -65.725 1.00 52.72 255 ASP A CA 1
ATOM 2062 C C . ASP A 1 255 ? 39.399 -9.804 -67.173 1.00 52.72 255 ASP A C 1
ATOM 2064 O O . ASP A 1 255 ? 40.187 -9.717 -68.114 1.00 52.72 255 ASP A O 1
ATOM 2068 N N . GLU A 1 256 ? 38.076 -9.729 -67.360 1.00 53.19 256 GLU A N 1
ATOM 2069 C CA . GLU A 1 256 ? 37.440 -9.523 -68.671 1.00 53.19 256 GLU A CA 1
ATOM 2070 C C . GLU A 1 256 ? 37.575 -8.062 -69.153 1.00 53.19 256 GLU A C 1
ATOM 2072 O O . GLU A 1 256 ? 37.849 -7.815 -70.325 1.00 53.19 256 GLU A O 1
ATOM 2077 N N . ILE A 1 257 ? 37.505 -7.084 -68.237 1.00 53.81 257 ILE A N 1
ATOM 2078 C CA . ILE A 1 257 ? 37.687 -5.648 -68.544 1.00 53.81 257 ILE A CA 1
ATOM 2079 C C . ILE A 1 257 ? 39.160 -5.301 -68.857 1.00 53.81 257 ILE A C 1
ATOM 2081 O O . ILE A 1 257 ? 39.440 -4.413 -69.669 1.00 53.81 257 ILE A O 1
ATOM 2085 N N . ARG A 1 258 ? 40.136 -6.007 -68.266 1.00 52.38 258 ARG A N 1
ATOM 2086 C CA . ARG A 1 258 ? 41.563 -5.825 -68.604 1.00 52.38 258 ARG A CA 1
ATOM 2087 C C . ARG A 1 258 ? 41.909 -6.366 -69.993 1.00 52.38 258 ARG A C 1
ATOM 2089 O O . ARG A 1 258 ? 42.820 -5.824 -70.612 1.00 52.38 258 ARG A O 1
ATOM 2096 N N . ALA A 1 259 ? 41.181 -7.362 -70.503 1.00 50.97 259 ALA A N 1
ATOM 2097 C CA . ALA A 1 259 ? 41.363 -7.863 -71.868 1.00 50.97 259 ALA A CA 1
ATOM 2098 C C . ALA A 1 259 ? 40.897 -6.859 -72.944 1.00 50.97 259 ALA A C 1
ATOM 2100 O O . ALA A 1 259 ? 41.403 -6.889 -74.059 1.00 50.97 259 ALA A O 1
ATOM 2101 N N . SER A 1 260 ? 39.997 -5.929 -72.606 1.00 50.12 260 SER A N 1
ATOM 2102 C CA . SER A 1 260 ? 39.529 -4.861 -73.505 1.00 50.12 260 SER A CA 1
ATOM 2103 C C . SER A 1 260 ? 40.329 -3.549 -73.419 1.00 50.12 260 SER A C 1
ATOM 2105 O O . SER A 1 260 ? 39.939 -2.563 -74.030 1.00 50.12 260 SER A O 1
ATOM 2107 N N . THR A 1 261 ? 41.436 -3.492 -72.663 1.00 49.78 261 THR A N 1
ATOM 2108 C CA . THR A 1 261 ? 42.244 -2.257 -72.492 1.00 49.78 261 THR A CA 1
ATOM 2109 C C . THR A 1 261 ? 43.352 -2.089 -73.556 1.00 49.78 261 THR A C 1
ATOM 2111 O O . THR A 1 261 ? 44.128 -1.142 -73.483 1.00 49.78 261 THR A O 1
ATOM 2114 N N . GLU A 1 262 ? 43.451 -2.978 -74.552 1.00 47.06 262 GLU A N 1
ATOM 2115 C CA . GLU A 1 262 ? 44.406 -2.837 -75.674 1.00 47.06 262 GLU A CA 1
ATOM 2116 C C . GLU A 1 262 ? 43.796 -2.230 -76.955 1.00 47.06 262 GLU A C 1
ATOM 2118 O O . GLU A 1 262 ? 44.522 -2.037 -77.929 1.00 47.06 262 GLU A O 1
ATOM 2123 N N . GLU A 1 263 ? 42.508 -1.867 -76.967 1.00 49.53 263 GLU A N 1
ATOM 2124 C CA . GLU A 1 263 ? 41.858 -1.231 -78.124 1.00 49.53 263 GLU A CA 1
ATOM 2125 C C . GLU A 1 263 ? 41.446 0.212 -77.776 1.00 49.53 263 GLU A C 1
ATOM 2127 O O . GLU A 1 263 ? 40.518 0.470 -77.010 1.00 49.53 263 GLU A O 1
ATOM 2132 N N . ASP A 1 264 ? 42.242 1.155 -78.279 1.00 51.81 264 ASP A N 1
ATOM 2133 C CA . ASP A 1 264 ? 42.183 2.596 -78.029 1.00 51.81 264 ASP A CA 1
ATOM 2134 C C . ASP A 1 264 ? 41.046 3.235 -78.849 1.00 51.81 264 ASP A C 1
ATOM 2136 O O . ASP A 1 264 ? 41.263 3.671 -79.974 1.00 51.81 264 ASP A O 1
ATOM 2140 N N . ASP A 1 265 ? 39.823 3.254 -78.310 1.00 45.91 265 ASP A N 1
ATOM 2141 C CA . ASP A 1 265 ? 38.766 4.194 -78.712 1.00 45.91 265 ASP A CA 1
ATOM 2142 C C . ASP A 1 265 ? 37.751 4.365 -77.568 1.00 45.91 265 ASP A C 1
ATOM 2144 O O . ASP A 1 265 ? 37.074 3.429 -77.151 1.00 45.91 265 ASP A O 1
ATOM 2148 N N . ALA A 1 266 ? 37.669 5.577 -77.016 1.00 54.94 266 ALA A N 1
ATOM 2149 C CA . ALA A 1 266 ? 36.906 5.894 -75.810 1.00 54.94 266 ALA A CA 1
ATOM 2150 C C . ALA A 1 266 ? 35.371 5.872 -76.029 1.00 54.94 266 ALA A C 1
ATOM 2152 O O . ALA A 1 266 ? 34.851 6.783 -76.680 1.00 54.94 266 ALA A O 1
ATOM 2153 N N . PRO A 1 267 ? 34.603 4.962 -75.382 1.00 53.56 267 PRO A N 1
ATOM 2154 C CA . PRO A 1 267 ? 33.140 4.953 -75.405 1.00 53.56 267 PRO A CA 1
ATOM 2155 C C . PRO A 1 267 ? 32.534 5.411 -74.062 1.00 53.56 267 PRO A C 1
ATOM 2157 O O . PRO A 1 267 ? 31.383 5.134 -73.750 1.00 53.56 267 PRO A O 1
ATOM 2160 N N . LEU A 1 268 ? 33.287 6.129 -73.223 1.00 51.97 268 LEU A N 1
ATOM 2161 C CA . LEU A 1 268 ? 32.879 6.437 -71.841 1.00 51.97 268 LEU A CA 1
ATOM 2162 C C . LEU A 1 268 ? 31.879 7.599 -71.686 1.00 51.97 268 LEU A C 1
ATOM 2164 O O . LEU A 1 268 ? 31.551 7.968 -70.560 1.00 51.97 268 LEU A O 1
ATOM 2168 N N . LEU A 1 269 ? 31.374 8.171 -72.784 1.00 43.16 269 LEU A N 1
ATOM 2169 C CA . LEU A 1 269 ? 30.340 9.214 -72.734 1.00 43.16 269 LEU A CA 1
ATOM 2170 C C . LEU A 1 269 ? 28.959 8.753 -73.225 1.00 43.16 269 LEU A C 1
ATOM 2172 O O . LEU A 1 269 ? 27.997 9.497 -73.061 1.00 43.16 269 LEU A O 1
ATOM 2176 N N . GLN A 1 270 ? 28.842 7.556 -73.812 1.00 47.34 270 GLN A N 1
ATOM 2177 C CA . GLN A 1 270 ? 27.594 7.101 -74.444 1.00 47.34 270 GLN A CA 1
ATOM 2178 C C . GLN A 1 270 ? 26.806 6.097 -73.583 1.00 47.34 270 GLN A C 1
ATOM 2180 O O . GLN A 1 270 ? 25.574 6.061 -73.648 1.00 47.34 270 GLN A O 1
ATOM 2185 N N . ASP A 1 271 ? 27.487 5.382 -72.682 1.00 50.34 271 ASP A N 1
ATOM 2186 C CA . ASP A 1 271 ? 26.851 4.422 -71.769 1.00 50.34 271 ASP A CA 1
ATOM 2187 C C . ASP A 1 271 ? 26.210 5.078 -70.537 1.00 50.34 271 ASP A C 1
ATOM 2189 O O . ASP A 1 271 ? 25.272 4.528 -69.958 1.00 50.34 271 ASP A O 1
ATOM 2193 N N . VAL A 1 272 ? 26.632 6.295 -70.170 1.00 50.59 272 VAL A N 1
ATOM 2194 C CA . VAL A 1 272 ? 26.032 7.051 -69.052 1.00 50.59 272 VAL A CA 1
ATOM 2195 C C . VAL A 1 272 ? 24.600 7.500 -69.377 1.00 50.59 272 VAL A C 1
ATOM 2197 O O . VAL A 1 272 ? 23.776 7.625 -68.475 1.00 50.59 272 VAL A O 1
ATOM 2200 N N . GLU A 1 273 ? 24.256 7.677 -70.657 1.00 43.97 273 GLU A N 1
ATOM 2201 C CA . GLU A 1 273 ? 22.899 8.069 -71.063 1.00 43.97 273 GLU A CA 1
ATOM 2202 C C . GLU A 1 273 ? 21.938 6.868 -71.200 1.00 43.97 273 GLU A C 1
ATOM 2204 O O . GLU A 1 273 ? 20.727 7.036 -71.060 1.00 43.97 273 GLU A O 1
ATOM 2209 N N . HIS A 1 274 ? 22.451 5.642 -71.389 1.00 44.31 274 HIS A N 1
ATOM 2210 C CA . HIS A 1 274 ? 21.628 4.432 -71.572 1.00 44.31 274 HIS A CA 1
ATOM 2211 C C . HIS A 1 274 ? 21.472 3.576 -70.299 1.00 44.31 274 HIS A C 1
ATOM 2213 O O . HIS A 1 274 ? 20.495 2.829 -70.183 1.00 44.31 274 HIS A O 1
ATOM 2219 N N . HIS A 1 275 ? 22.348 3.727 -69.297 1.00 43.66 275 HIS A N 1
ATOM 2220 C CA . HIS A 1 275 ? 22.265 2.988 -68.027 1.00 43.66 275 HIS A CA 1
ATOM 2221 C C . HIS A 1 275 ? 21.246 3.530 -67.004 1.00 43.66 275 HIS A C 1
ATOM 2223 O O . HIS A 1 275 ? 21.092 2.953 -65.930 1.00 43.66 275 HIS A O 1
ATOM 2229 N N . ASN A 1 276 ? 20.457 4.552 -67.349 1.00 43.19 276 ASN A N 1
ATOM 2230 C CA . ASN A 1 276 ? 19.299 4.997 -66.554 1.00 43.19 276 ASN A CA 1
ATOM 2231 C C . ASN A 1 276 ? 18.078 4.048 -66.642 1.00 43.19 276 ASN A C 1
ATOM 2233 O O . ASN A 1 276 ? 16.971 4.407 -66.238 1.00 43.19 276 ASN A O 1
ATOM 2237 N N . SER A 1 277 ? 18.239 2.837 -67.183 1.00 43.41 277 SER A N 1
ATOM 2238 C CA . SER A 1 277 ? 17.132 1.955 -67.556 1.00 43.41 277 SER A CA 1
ATOM 2239 C C . SER A 1 277 ? 17.072 0.655 -66.747 1.00 43.41 277 SER A C 1
ATOM 2241 O O . SER A 1 277 ? 17.376 -0.393 -67.281 1.00 43.41 277 SER A O 1
ATOM 2243 N N . ALA A 1 278 ? 16.560 0.718 -65.507 1.00 47.53 278 ALA A N 1
ATOM 2244 C CA . ALA A 1 278 ? 15.847 -0.351 -64.766 1.00 47.53 278 ALA A CA 1
ATOM 2245 C C . ALA A 1 278 ? 16.574 -1.419 -63.887 1.00 47.53 278 ALA A C 1
ATOM 2247 O O . ALA A 1 278 ? 16.073 -1.643 -62.780 1.00 47.53 278 ALA A O 1
ATOM 2248 N N . PRO A 1 279 ? 17.703 -2.088 -64.222 1.00 50.62 279 PRO A N 1
ATOM 2249 C CA . PRO A 1 279 ? 18.143 -3.266 -63.466 1.00 50.62 279 PRO A CA 1
ATOM 2250 C C . PRO A 1 279 ? 18.888 -2.927 -62.171 1.00 50.62 279 PRO A C 1
ATOM 2252 O O . PRO A 1 279 ? 18.963 -3.767 -61.278 1.00 50.62 279 PRO A O 1
ATOM 2255 N N . GLU A 1 280 ? 19.448 -1.724 -62.038 1.00 46.91 280 GLU A N 1
ATOM 2256 C CA . GLU A 1 280 ? 20.162 -1.316 -60.820 1.00 46.91 280 GLU A CA 1
ATOM 2257 C C . GLU A 1 280 ? 19.190 -0.902 -59.705 1.00 46.91 280 GLU A C 1
ATOM 2259 O O . GLU A 1 280 ? 19.392 -1.262 -58.545 1.00 46.91 280 GLU A O 1
ATOM 2264 N N . VAL A 1 281 ? 18.065 -0.275 -60.076 1.00 50.06 281 VAL A N 1
ATOM 2265 C CA . VAL A 1 281 ? 16.963 0.048 -59.156 1.00 50.06 281 VAL A CA 1
ATOM 2266 C C . VAL A 1 281 ? 16.208 -1.215 -58.736 1.00 50.06 281 VAL A C 1
ATOM 2268 O O . VAL A 1 281 ? 15.873 -1.353 -57.567 1.00 50.06 281 VAL A O 1
ATOM 2271 N N . GLU A 1 282 ? 15.992 -2.192 -59.625 1.00 48.91 282 GLU A N 1
ATOM 2272 C CA . GLU A 1 282 ? 15.399 -3.479 -59.221 1.00 48.91 282 GLU A CA 1
ATOM 2273 C C . GLU A 1 282 ? 16.312 -4.288 -58.291 1.00 48.91 282 GLU A C 1
ATOM 2275 O O . GLU A 1 282 ? 15.819 -4.964 -57.387 1.00 48.91 282 GLU A O 1
ATOM 2280 N N . ARG A 1 283 ? 17.637 -4.217 -58.471 1.00 52.12 283 ARG A N 1
ATOM 2281 C CA . ARG A 1 283 ? 18.604 -4.908 -57.603 1.00 52.12 283 ARG A CA 1
ATOM 2282 C C . ARG A 1 283 ? 18.736 -4.238 -56.243 1.00 52.12 283 ARG A C 1
ATOM 2284 O O . ARG A 1 283 ? 18.805 -4.959 -55.250 1.00 52.12 283 ARG A O 1
ATOM 2291 N N . SER A 1 284 ? 18.711 -2.907 -56.170 1.00 49.34 284 SER A N 1
ATOM 2292 C CA . SER A 1 284 ? 18.653 -2.199 -54.888 1.00 49.34 284 SER A CA 1
ATOM 2293 C C . SER A 1 284 ? 17.331 -2.474 -54.166 1.00 49.34 284 SER A C 1
ATOM 2295 O O . SER A 1 284 ? 17.369 -2.822 -52.989 1.00 49.34 284 SER A O 1
ATOM 2297 N N . LEU A 1 285 ? 16.193 -2.494 -54.876 1.00 51.44 285 LEU A N 1
ATOM 2298 C CA . LEU A 1 285 ? 14.897 -2.894 -54.311 1.00 51.44 285 LEU A CA 1
ATOM 2299 C C . LEU A 1 285 ? 14.875 -4.366 -53.876 1.00 51.44 285 LEU A C 1
ATOM 2301 O O . LEU A 1 285 ? 14.198 -4.721 -52.915 1.00 51.44 285 LEU A O 1
ATOM 2305 N N . ALA A 1 286 ? 15.578 -5.252 -54.585 1.00 50.00 286 ALA A N 1
ATOM 2306 C CA . ALA A 1 286 ? 15.684 -6.665 -54.230 1.00 50.00 286 ALA A CA 1
ATOM 2307 C C . ALA A 1 286 ? 16.578 -6.873 -53.003 1.00 50.00 286 ALA A C 1
ATOM 2309 O O . ALA A 1 286 ? 16.245 -7.692 -52.151 1.00 50.00 286 ALA A O 1
ATOM 2310 N N . ILE A 1 287 ? 17.677 -6.124 -52.885 1.00 54.66 287 ILE A N 1
ATOM 2311 C CA . ILE A 1 287 ? 18.534 -6.110 -51.696 1.00 54.66 287 ILE A CA 1
ATOM 2312 C C . ILE A 1 287 ? 17.757 -5.534 -50.512 1.00 54.66 287 ILE A C 1
ATOM 2314 O O . ILE A 1 287 ? 17.731 -6.159 -49.460 1.00 54.66 287 ILE A O 1
ATOM 2318 N N . GLU A 1 288 ? 17.040 -4.428 -50.695 1.00 52.47 288 GLU A N 1
ATOM 2319 C CA . GLU A 1 288 ? 16.188 -3.821 -49.671 1.00 52.47 288 GLU A CA 1
ATOM 2320 C C . GLU A 1 288 ? 15.062 -4.769 -49.240 1.00 52.47 288 GLU A C 1
ATOM 2322 O O . GLU A 1 288 ? 14.895 -5.009 -48.050 1.00 52.47 288 GLU A O 1
ATOM 2327 N N . LYS A 1 289 ? 14.359 -5.418 -50.180 1.00 53.47 289 LYS A N 1
ATOM 2328 C CA . LYS A 1 289 ? 13.357 -6.456 -49.876 1.00 53.47 289 LYS A CA 1
ATOM 2329 C C . LYS A 1 289 ? 13.960 -7.659 -49.163 1.00 53.47 289 LYS A C 1
ATOM 2331 O O . LYS A 1 289 ? 13.287 -8.258 -48.331 1.00 53.47 289 LYS A O 1
ATOM 2336 N N . LYS A 1 290 ? 15.204 -8.035 -49.468 1.00 53.69 290 LYS A N 1
ATOM 2337 C CA . LYS A 1 290 ? 15.884 -9.172 -48.834 1.00 53.69 290 LYS A CA 1
ATOM 2338 C C . LYS A 1 290 ? 16.399 -8.814 -47.441 1.00 53.69 290 LYS A C 1
ATOM 2340 O O . LYS A 1 290 ? 16.276 -9.634 -46.541 1.00 53.69 290 LYS A O 1
ATOM 2345 N N . ILE A 1 291 ? 16.874 -7.587 -47.238 1.00 56.91 291 ILE A N 1
ATOM 2346 C CA . ILE A 1 291 ? 17.216 -7.029 -45.924 1.00 56.91 291 ILE A CA 1
ATOM 2347 C C . ILE A 1 291 ? 15.947 -6.884 -45.078 1.00 56.91 291 ILE A C 1
ATOM 2349 O O . ILE A 1 291 ? 15.928 -7.364 -43.950 1.00 56.91 291 ILE A O 1
ATOM 2353 N N . MET A 1 292 ? 14.853 -6.348 -45.630 1.00 58.28 292 MET A N 1
ATOM 2354 C CA . MET A 1 292 ? 13.554 -6.287 -44.953 1.00 58.28 292 MET A CA 1
ATOM 2355 C C . MET A 1 292 ? 13.013 -7.678 -44.631 1.00 58.28 292 MET A C 1
ATOM 2357 O O . MET A 1 292 ? 12.543 -7.889 -43.522 1.00 58.28 292 MET A O 1
ATOM 2361 N N . ALA A 1 293 ? 13.103 -8.646 -45.546 1.00 58.69 293 ALA A N 1
ATOM 2362 C CA . ALA A 1 293 ? 12.665 -10.017 -45.291 1.00 58.69 29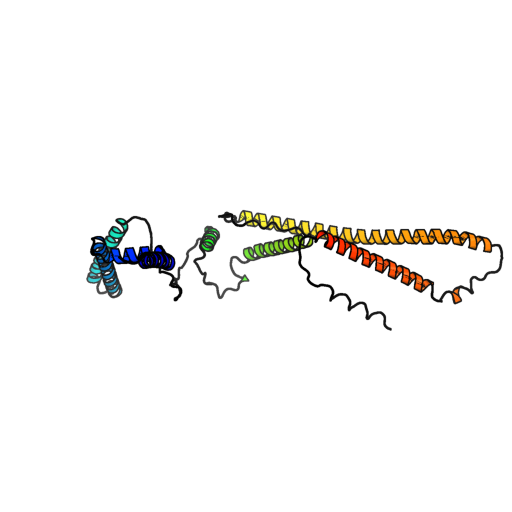3 ALA A CA 1
ATOM 2363 C C . ALA A 1 293 ? 13.509 -10.701 -44.209 1.00 58.69 293 ALA A C 1
ATOM 2365 O O . ALA A 1 293 ? 12.960 -11.456 -43.413 1.00 58.69 293 ALA A O 1
ATOM 2366 N N . VAL A 1 294 ? 14.814 -10.413 -44.138 1.00 55.03 294 VAL A N 1
ATOM 2367 C CA . VAL A 1 294 ? 15.706 -10.946 -43.099 1.00 55.03 294 VAL A CA 1
ATOM 2368 C C . VAL A 1 294 ? 15.477 -10.253 -41.753 1.00 55.03 294 VAL A C 1
ATOM 2370 O O . VAL A 1 294 ? 15.407 -10.940 -40.736 1.00 55.03 294 VAL A O 1
ATOM 2373 N N . SER A 1 295 ? 15.262 -8.934 -41.726 1.00 51.88 295 SER A N 1
ATOM 2374 C CA . SER A 1 295 ? 14.841 -8.214 -40.515 1.00 51.88 295 SER A CA 1
ATOM 2375 C C . SER A 1 295 ? 13.479 -8.692 -40.023 1.00 51.88 295 SER A C 1
ATOM 2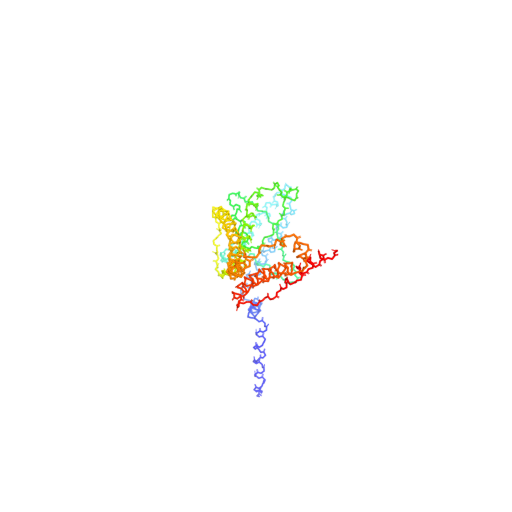377 O O . SER A 1 295 ? 13.326 -8.945 -38.832 1.00 51.88 295 SER A O 1
ATOM 2379 N N . ARG A 1 296 ? 12.518 -8.922 -40.926 1.00 52.66 296 ARG A N 1
ATOM 2380 C CA . ARG A 1 296 ? 11.205 -9.495 -40.598 1.00 52.66 296 ARG A CA 1
ATOM 2381 C C . ARG A 1 296 ? 11.342 -10.933 -40.102 1.00 52.66 296 ARG A C 1
ATOM 2383 O O . ARG A 1 296 ? 10.773 -11.259 -39.073 1.00 52.66 296 ARG A O 1
ATOM 2390 N N . SER A 1 297 ? 12.200 -11.749 -40.722 1.00 51.25 297 SER A N 1
ATOM 2391 C CA . SER A 1 297 ? 12.466 -13.113 -40.254 1.00 51.25 297 SER A CA 1
ATOM 2392 C C . SER A 1 297 ? 13.216 -13.165 -38.924 1.00 51.25 297 SER A C 1
ATOM 2394 O O . SER A 1 297 ? 13.003 -14.102 -38.175 1.00 51.25 297 SER A O 1
ATOM 2396 N N . ASN A 1 298 ? 14.067 -12.186 -38.597 1.00 50.22 298 ASN A N 1
ATOM 2397 C CA . ASN A 1 298 ? 14.767 -12.113 -37.307 1.00 50.22 298 ASN A CA 1
ATOM 2398 C C . ASN A 1 298 ? 13.862 -11.562 -36.194 1.00 50.22 298 ASN A C 1
ATOM 2400 O O . ASN A 1 298 ? 13.974 -12.000 -35.047 1.00 50.22 298 ASN A O 1
ATOM 2404 N N . LEU A 1 299 ? 12.934 -10.658 -36.532 1.00 50.38 299 LEU A N 1
ATOM 2405 C CA . LEU A 1 299 ? 11.804 -10.280 -35.679 1.00 50.38 299 LEU A CA 1
ATOM 2406 C C . LEU A 1 299 ? 10.909 -11.495 -35.412 1.00 50.38 299 LEU A C 1
ATOM 2408 O O . LEU A 1 299 ? 10.619 -11.772 -34.253 1.00 50.38 299 LEU A O 1
ATOM 2412 N N . ASP A 1 300 ? 10.577 -12.277 -36.441 1.00 45.50 300 ASP A N 1
ATOM 2413 C CA . ASP A 1 300 ? 9.794 -13.511 -36.318 1.00 45.50 300 ASP A CA 1
ATOM 2414 C C . ASP A 1 300 ? 10.567 -14.624 -35.599 1.00 45.50 300 ASP A C 1
ATOM 2416 O O . ASP A 1 300 ? 9.963 -15.419 -34.888 1.00 45.50 300 ASP A O 1
ATOM 2420 N N . HIS A 1 301 ? 11.898 -14.693 -35.727 1.00 41.12 301 HIS A N 1
ATOM 2421 C CA . HIS A 1 301 ? 12.715 -15.684 -35.024 1.00 41.12 301 HIS A CA 1
ATOM 2422 C C . HIS A 1 301 ? 12.872 -15.325 -33.547 1.00 41.12 301 HIS A C 1
ATOM 2424 O O . HIS A 1 301 ? 12.761 -16.220 -32.718 1.00 41.12 301 HIS A O 1
ATOM 2430 N N . SER A 1 302 ? 13.014 -14.035 -33.215 1.00 44.38 302 SER A N 1
ATOM 2431 C CA . SER A 1 302 ? 12.933 -13.539 -31.834 1.00 44.38 302 SER A CA 1
ATOM 2432 C C . SER A 1 302 ? 11.526 -13.724 -31.253 1.00 44.38 302 SER A C 1
ATOM 2434 O O . SER A 1 302 ? 11.386 -14.051 -30.080 1.00 44.38 302 SER A O 1
ATOM 2436 N N . PHE A 1 303 ? 10.473 -13.573 -32.065 1.00 40.81 303 PHE A N 1
ATOM 2437 C CA . PHE A 1 303 ? 9.084 -13.819 -31.662 1.00 40.81 303 PHE A CA 1
ATOM 2438 C C . PHE A 1 303 ? 8.794 -15.319 -31.477 1.00 40.81 303 PHE A C 1
ATOM 2440 O O . PHE A 1 303 ? 8.115 -15.706 -30.530 1.00 40.81 303 PHE A O 1
ATOM 2447 N N . ASN A 1 304 ? 9.370 -16.183 -32.319 1.00 36.16 304 ASN A N 1
ATOM 2448 C CA . ASN A 1 304 ? 9.285 -17.639 -32.199 1.00 36.16 304 ASN A CA 1
ATOM 2449 C C . ASN A 1 304 ? 10.158 -18.193 -31.073 1.00 36.16 304 ASN A C 1
ATOM 2451 O O . ASN A 1 304 ? 9.792 -19.202 -30.487 1.00 36.16 304 ASN A O 1
ATOM 2455 N N . GLU A 1 305 ? 11.290 -17.573 -30.748 1.00 42.94 305 GLU A N 1
ATOM 2456 C CA . GLU A 1 305 ? 12.123 -17.968 -29.607 1.00 42.94 305 GLU A CA 1
ATOM 2457 C C . GLU A 1 305 ? 11.441 -17.592 -28.281 1.00 42.94 305 GLU A C 1
ATOM 2459 O O . GLU A 1 305 ? 11.459 -18.382 -27.338 1.00 42.94 305 GLU A O 1
ATOM 2464 N N . VAL A 1 306 ? 10.695 -16.479 -28.265 1.00 44.75 306 VAL A N 1
ATOM 2465 C CA . VAL A 1 306 ? 9.745 -16.142 -27.192 1.00 44.75 306 VAL A CA 1
ATOM 2466 C C . VAL A 1 306 ? 8.568 -17.138 -27.147 1.00 44.75 306 VAL A C 1
ATOM 2468 O O . VAL A 1 306 ? 8.247 -17.634 -26.073 1.00 44.75 306 VAL A O 1
ATOM 2471 N N . GLN A 1 307 ? 7.985 -17.549 -28.285 1.00 36.94 307 GLN A N 1
ATOM 2472 C CA . GLN A 1 307 ? 6.907 -18.563 -28.310 1.00 36.94 307 GLN A CA 1
ATOM 2473 C C . GLN A 1 307 ? 7.365 -20.002 -28.005 1.00 36.94 307 GLN A C 1
ATOM 2475 O O . GLN A 1 307 ? 6.570 -20.817 -27.533 1.00 36.94 307 GLN A O 1
ATOM 2480 N N . SER A 1 308 ? 8.620 -20.363 -28.283 1.00 36.47 308 SER A N 1
ATOM 2481 C CA . SER A 1 308 ? 9.142 -21.712 -28.018 1.00 36.47 308 SER A CA 1
ATOM 2482 C C . SER A 1 308 ? 9.476 -21.908 -26.534 1.00 36.47 308 SER A C 1
ATOM 2484 O O . SER A 1 308 ? 9.402 -23.034 -26.041 1.00 36.47 308 SER A O 1
ATOM 2486 N N . GLY A 1 309 ? 9.752 -20.817 -25.806 1.00 41.19 309 GLY A N 1
ATOM 2487 C CA . GLY A 1 309 ? 9.786 -20.797 -24.339 1.00 41.19 309 GLY A CA 1
ATOM 2488 C C . GLY A 1 309 ? 8.408 -20.976 -23.682 1.00 41.19 309 GLY A C 1
ATOM 2489 O O . GLY A 1 309 ? 8.333 -21.486 -22.568 1.00 41.19 309 GLY A O 1
ATOM 2490 N N . ASP A 1 310 ? 7.324 -20.663 -24.402 1.00 38.91 310 ASP A N 1
ATOM 2491 C CA . ASP A 1 310 ? 5.935 -20.638 -23.909 1.00 38.91 310 ASP A CA 1
ATOM 2492 C C . ASP A 1 310 ? 5.121 -21.920 -24.181 1.00 38.91 310 ASP A C 1
ATOM 2494 O O . ASP A 1 310 ? 3.896 -21.957 -24.042 1.00 38.91 310 ASP A O 1
ATOM 2498 N N . ARG A 1 311 ? 5.767 -23.048 -24.501 1.00 36.91 311 ARG A N 1
ATOM 2499 C CA . ARG A 1 311 ? 5.059 -24.331 -24.713 1.00 36.91 311 ARG A CA 1
ATOM 2500 C C . ARG A 1 311 ? 4.524 -25.013 -23.445 1.00 36.91 311 ARG A C 1
ATOM 2502 O O . ARG A 1 311 ? 4.215 -26.202 -23.490 1.00 36.91 311 ARG A O 1
ATOM 2509 N N . LEU A 1 312 ? 4.341 -24.288 -22.343 1.00 36.66 312 LEU A N 1
ATOM 2510 C CA . LEU A 1 312 ? 3.598 -24.762 -21.171 1.00 36.66 312 LEU A CA 1
ATOM 2511 C C . LEU A 1 312 ? 2.662 -23.674 -20.611 1.00 36.66 312 LEU A C 1
ATOM 2513 O O . LEU A 1 312 ? 2.795 -23.266 -19.462 1.00 36.66 312 LEU A O 1
ATOM 2517 N N . GLY A 1 313 ? 1.670 -23.235 -21.389 1.00 30.70 313 GLY A N 1
ATOM 2518 C CA . GLY A 1 313 ? 0.560 -22.450 -20.835 1.00 30.70 313 GLY A CA 1
ATOM 2519 C C . GLY A 1 313 ? -0.322 -21.783 -21.882 1.00 30.70 313 GLY A C 1
ATOM 2520 O O . GLY A 1 313 ? 0.053 -20.792 -22.487 1.00 30.70 313 GLY A O 1
ATOM 2521 N N . HIS A 1 314 ? -1.520 -22.321 -22.089 1.00 32.66 314 HIS A N 1
ATOM 2522 C CA . HIS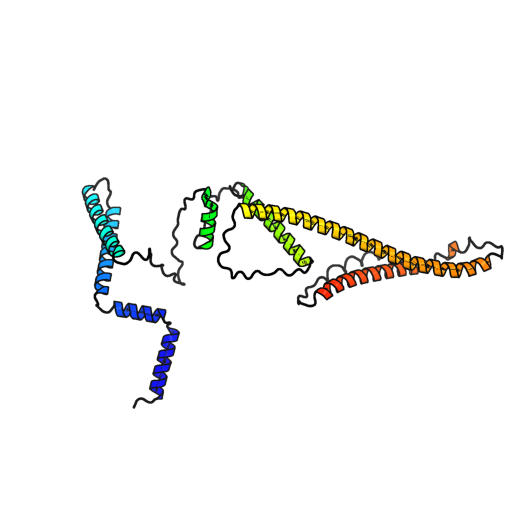 A 1 314 ? -2.551 -21.768 -22.970 1.00 32.66 314 HIS A CA 1
ATOM 2523 C C . HIS A 1 314 ? -2.947 -20.318 -22.625 1.00 32.66 314 HIS A C 1
ATOM 2525 O O . HIS A 1 314 ? -3.265 -20.025 -21.475 1.00 32.66 314 HIS A O 1
ATOM 2531 N N . GLY A 1 315 ? -3.090 -19.466 -23.651 1.00 32.38 315 GLY A N 1
ATOM 2532 C CA . GLY A 1 315 ? -3.723 -18.146 -23.528 1.00 32.38 315 GLY A CA 1
ATOM 2533 C C . GLY A 1 315 ? -3.633 -17.287 -24.792 1.00 32.38 315 GLY A C 1
ATOM 2534 O O . GLY A 1 315 ? -2.950 -16.275 -24.811 1.00 32.38 315 GLY A O 1
ATOM 2535 N N . VAL A 1 316 ? -4.309 -17.694 -25.869 1.00 42.38 316 VAL A N 1
ATOM 2536 C CA . VAL A 1 316 ? -4.391 -16.959 -27.145 1.00 42.38 316 VAL A CA 1
ATOM 2537 C C . VAL A 1 316 ? -5.211 -15.678 -26.974 1.00 42.38 316 VAL A C 1
ATOM 2539 O O . VAL A 1 316 ? -6.425 -15.797 -26.862 1.00 42.38 316 VAL A O 1
ATOM 2542 N N . LEU A 1 317 ? -4.609 -14.482 -27.045 1.00 36.84 317 LEU A N 1
ATOM 2543 C CA . LEU A 1 317 ? -5.326 -13.239 -27.387 1.00 36.84 317 LEU A CA 1
ATOM 2544 C C . LEU A 1 317 ? -4.440 -12.223 -28.146 1.00 36.84 317 LEU A C 1
ATOM 2546 O O . LEU A 1 317 ? -3.729 -11.412 -27.570 1.00 36.84 317 LEU A O 1
ATOM 2550 N N . ASN A 1 318 ? -4.568 -12.274 -29.473 1.00 40.38 318 ASN A N 1
ATOM 2551 C CA . ASN A 1 318 ? -4.969 -11.159 -30.341 1.00 40.38 318 ASN A CA 1
ATOM 2552 C C . ASN A 1 318 ? -4.188 -9.822 -30.259 1.00 40.38 318 ASN A C 1
ATOM 2554 O O . ASN A 1 318 ? -4.637 -8.866 -29.635 1.00 40.38 318 ASN A O 1
ATOM 2558 N N . LEU A 1 319 ? -3.086 -9.714 -31.013 1.00 36.09 319 LEU A N 1
ATOM 2559 C CA . LEU A 1 319 ? -2.420 -8.438 -31.349 1.00 36.09 319 LEU A CA 1
ATOM 2560 C C . LEU A 1 319 ? -2.075 -8.316 -32.852 1.00 36.09 319 LEU A C 1
ATOM 2562 O O . LEU A 1 319 ? -1.263 -7.486 -33.248 1.00 36.09 319 LEU A O 1
ATOM 2566 N N . GLN A 1 320 ? -2.737 -9.103 -33.709 1.00 36.44 320 GLN A N 1
ATOM 2567 C CA . GLN A 1 320 ? -2.525 -9.100 -35.166 1.00 36.44 320 GLN A CA 1
ATOM 2568 C C . GLN A 1 320 ? -3.187 -7.899 -35.883 1.00 36.44 320 GLN A C 1
ATOM 2570 O O . GLN A 1 320 ? -2.965 -7.697 -37.068 1.00 36.44 320 GLN A O 1
ATOM 2575 N N . SER A 1 321 ? -4.024 -7.092 -35.217 1.00 35.34 321 SER A N 1
ATOM 2576 C CA . SER A 1 321 ? -4.935 -6.170 -35.921 1.00 35.34 321 SER A CA 1
ATOM 2577 C C . SER A 1 321 ? -4.512 -4.700 -35.983 1.00 35.34 321 SER A C 1
ATOM 2579 O O . SER A 1 321 ? -5.276 -3.900 -36.516 1.00 35.34 321 SER A O 1
ATOM 2581 N N . SER A 1 322 ? -3.356 -4.299 -35.437 1.00 35.12 322 SER A N 1
ATOM 2582 C CA . SER A 1 322 ? -3.076 -2.861 -35.241 1.00 35.12 322 SER A CA 1
ATOM 2583 C C . SER A 1 322 ? -1.866 -2.285 -35.982 1.00 35.12 322 SER A C 1
ATOM 2585 O O . SER A 1 322 ? -1.653 -1.077 -35.887 1.00 35.12 322 SER A O 1
ATOM 2587 N N . ILE A 1 323 ? -1.093 -3.090 -36.721 1.00 39.59 323 ILE A N 1
ATOM 2588 C CA . ILE A 1 323 ? 0.155 -2.621 -37.360 1.00 39.59 323 ILE A CA 1
ATOM 2589 C C . ILE A 1 323 ? 0.078 -2.616 -38.902 1.00 39.59 323 ILE A C 1
ATOM 2591 O O . ILE A 1 323 ? 0.715 -1.777 -39.530 1.00 39.59 323 ILE A O 1
ATOM 2595 N N . ASP A 1 324 ? -0.807 -3.403 -39.523 1.00 35.16 324 ASP A N 1
ATOM 2596 C CA . ASP A 1 324 ? -0.861 -3.550 -40.994 1.00 35.16 324 ASP A CA 1
ATOM 2597 C C . ASP A 1 324 ? -1.587 -2.426 -41.772 1.00 35.16 324 ASP A C 1
ATOM 2599 O O . ASP A 1 324 ? -1.717 -2.507 -42.991 1.00 35.16 324 ASP A O 1
ATOM 2603 N N . LEU A 1 325 ? -2.051 -1.350 -41.125 1.00 36.03 325 LEU A N 1
ATOM 2604 C CA . LEU A 1 325 ? -2.847 -0.303 -41.801 1.00 36.03 325 LEU A CA 1
ATOM 2605 C C . LEU A 1 325 ? -2.129 1.032 -42.039 1.00 36.03 325 LEU A C 1
ATOM 2607 O O . LEU A 1 325 ? -2.699 1.895 -42.698 1.00 36.03 325 LEU A O 1
ATOM 2611 N N . LYS A 1 326 ? -0.894 1.227 -41.555 1.00 34.72 326 LYS A N 1
ATOM 2612 C CA . LYS A 1 326 ? -0.174 2.508 -41.735 1.00 34.72 326 LYS A CA 1
ATOM 2613 C C . LYS A 1 326 ? 0.915 2.512 -42.808 1.00 34.72 326 LYS A C 1
ATOM 2615 O O . LYS A 1 326 ? 1.341 3.591 -43.199 1.00 34.72 326 LYS A O 1
ATOM 2620 N N . GLU A 1 327 ? 1.325 1.357 -43.327 1.00 38.12 327 GLU A N 1
ATOM 2621 C CA . GLU A 1 327 ? 2.431 1.280 -44.299 1.00 38.12 327 GLU A CA 1
ATOM 2622 C C . GLU A 1 327 ? 1.993 1.167 -45.768 1.00 38.12 327 GLU A C 1
ATOM 2624 O O . GLU A 1 327 ? 2.820 1.295 -46.665 1.00 38.12 327 GLU A O 1
ATOM 2629 N N . VAL A 1 328 ? 0.695 0.998 -46.050 1.00 37.84 328 VAL A N 1
ATOM 2630 C CA . VAL A 1 328 ? 0.197 0.800 -47.428 1.00 37.84 328 VAL A CA 1
ATOM 2631 C C . VAL A 1 328 ? -0.195 2.115 -48.131 1.00 37.84 328 VAL A C 1
ATOM 2633 O O . VAL A 1 328 ? -0.311 2.142 -49.354 1.00 37.84 328 VAL A O 1
ATOM 2636 N N . GLU A 1 329 ? -0.334 3.238 -47.417 1.00 33.81 329 GLU A N 1
ATOM 2637 C CA . GLU A 1 329 ? -0.759 4.517 -48.025 1.00 33.81 329 GLU A CA 1
ATOM 2638 C C . GLU A 1 329 ? 0.377 5.424 -48.530 1.00 33.81 329 GLU A C 1
ATOM 2640 O O . GLU A 1 329 ? 0.100 6.399 -49.225 1.00 33.81 329 GLU A O 1
ATOM 2645 N N . LEU A 1 330 ? 1.653 5.115 -48.264 1.00 35.50 330 LEU A N 1
ATOM 2646 C CA . LEU A 1 330 ? 2.765 6.015 -48.623 1.00 35.50 330 LEU A CA 1
ATOM 2647 C C . LEU A 1 330 ? 3.385 5.795 -50.016 1.00 35.50 330 LEU A C 1
ATOM 2649 O O . LEU A 1 330 ? 4.311 6.512 -50.377 1.00 35.50 330 LEU A O 1
ATOM 2653 N N . PHE A 1 331 ? 2.865 4.865 -50.824 1.00 33.34 331 PHE A N 1
ATOM 2654 C CA . PHE A 1 331 ? 3.420 4.537 -52.150 1.00 33.34 331 PHE A CA 1
ATOM 2655 C C . PHE A 1 331 ? 2.414 4.679 -53.304 1.00 33.34 331 PHE A C 1
ATOM 2657 O O . PHE A 1 331 ? 2.393 3.882 -54.244 1.00 33.34 331 PHE A O 1
ATOM 2664 N N . ARG A 1 332 ? 1.558 5.707 -53.252 1.00 34.56 332 ARG A N 1
ATOM 2665 C CA . ARG A 1 332 ? 0.662 6.039 -54.369 1.00 34.56 332 ARG A CA 1
ATOM 2666 C C . ARG A 1 332 ? 0.570 7.543 -54.640 1.00 34.56 332 ARG A C 1
ATOM 2668 O O . ARG A 1 332 ? -0.491 8.122 -54.440 1.00 34.56 332 ARG A O 1
ATOM 2675 N N . VAL A 1 333 ? 1.657 8.137 -55.137 1.00 35.62 333 VAL A N 1
ATOM 2676 C CA . VAL A 1 333 ? 1.655 9.285 -56.071 1.00 35.62 333 VAL A CA 1
ATOM 2677 C C . VAL A 1 333 ? 2.817 9.117 -57.033 1.00 35.62 333 VAL A C 1
ATOM 2679 O O . VAL A 1 333 ? 3.930 8.846 -56.534 1.00 35.62 333 VAL A O 1
#

pL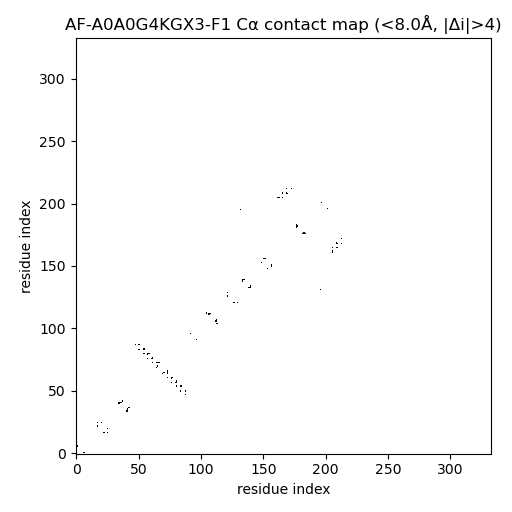DDT: mean 70.9, std 19.62, range [30.7, 96.56]

Organism: Verticillium longisporum (NCBI:txid100787)

Sequence (333 aa):
MPSLMLIIFAVELSVRVIDSIGAATINNLLWTLLSYLPLESSRAATKHRQLQTDYMKIRKEMNGTSSQDQFAKWAKLRRNHDKMLEQLEDSSTSGAFATIKMAPAQDTMFRSADMSMVQLYISNEIGRDVVTALGELGLLQFRDLNGEVNAFQRTFTQEIRRLDNVERQLRYFYAQMEKAGIPLRKLDLDNERLANPSTSEIDELAERSQSLEQRVFQLNDSYETLKKREVELTEWRWVLREAGGFFDRAHGNVDEIRASTEEDDAPLLQDVEHHNSAPEVERSLAIEKKIMAVSRSNLDHSFNEVQSGDRLGHGVLNLQSSIDLKEVELFRV

Foldseek 3Di:
DPPPVVVVVVVVVVVVVDVVCDPVNVVVVVVVVVCVPPDPVVVVVVVLVVLVVVLVVLVVVLVVDDCPPPVVVNVVSVVVNVVSVVVNVVSVVVVDPPDPPPPLPPCDPVDDDDDDDDDDDDDPVCVVVVVVVVVVVVPDDDDDPPPVDDPCPDPCNVVVVLVVVLVVLVVVVVVVCVVVVNDDPDDPPPDDDPDDDDPVNVVVSSVVSVVVSVVVVVVVVVVVVVVVVVVVVVLVVVVVVVVVVVVVVVVVVVVVVVVVPVDDDDPPPPVVVVVVDPDVVVVVVVVVVVSVVVVVVVVVVVVVVVVVVVPPDDDDDDDPPDDPPPPPPPPDD

InterPro domains:
  IPR002490 V-type ATPase, V0 complex, 116kDa subunit family [PF01496] (133-268)
  IPR002490 V-type ATPase, V0 complex, 116kDa subunit family [PTHR11629] (109-273)
  IPR028945 Get1 family [PF04420] (6-94)
  IPR029012 Helix hairpin bin domain superfamily [G3DSA:1.10.287.660] (31-101)

Mean predicted aligned error: 21.83 Å

Nearest PDB structures (foldseek):
  8eup-assembly1_h  TM=2.570E-01  e=1.693E+00  Schizosaccharomyces pombe
  8euy-assembly1_h  TM=2.510E-01  e=3.579E+00  Schizosaccharomyces pombe

Solvent-accessible surface area (backbone atoms only — not comparable to full-atom values): 20558 Å² total; per-residue (Å²): 128,84,54,69,66,60,55,52,49,53,51,54,51,52,51,53,50,51,70,73,58,34,72,69,51,53,50,50,47,50,49,52,54,57,57,68,42,94,46,74,68,41,59,52,55,52,50,55,51,51,54,53,55,50,49,52,49,50,52,53,53,51,76,70,45,59,63,84,85,39,43,74,60,43,54,53,48,48,55,53,47,52,53,50,48,49,55,49,48,52,58,47,58,77,58,50,95,72,68,97,59,74,69,76,76,76,77,47,95,90,53,82,72,90,82,80,93,80,87,85,88,74,58,80,91,52,42,66,63,51,52,51,55,50,56,76,66,66,82,75,82,88,74,84,86,60,77,89,55,56,75,83,78,43,93,62,42,70,60,50,52,53,50,51,52,44,51,52,49,53,54,50,50,50,57,51,33,58,75,69,69,53,80,78,79,76,74,80,80,81,64,77,78,75,72,82,78,50,74,66,58,55,50,53,48,47,54,51,50,51,54,49,50,55,50,53,49,53,51,50,53,52,48,53,54,50,52,52,52,50,50,54,52,52,52,53,51,51,50,51,56,53,48,50,53,50,50,58,52,46,56,66,50,46,61,59,54,59,71,59,69,82,63,95,72,91,66,85,77,63,54,73,75,62,70,81,66,63,66,66,62,51,48,51,51,47,50,49,50,49,51,51,51,48,50,50,48,50,52,49,46,55,50,46,55,58,51,66,72,47,80,81,67,93,79,93,77,92,80,83,84,80,69,83,78,74,75,75,75,83,82,80,131

Secondary structure (DSSP, 8-state):
---HHHHHHHHHHHHHHHHHH-HHHHHHHHHHHHHHS--HHHHHHHHHHHHHHHHHHHHHHHHHS-TTT-HHHHHHHHHHHHHHHHHHHHHHHTT-S-----------TTSPPPP--------GGGHHHHHHHHHHH-------S-TTS-GGGSTTHHHHHHHHHHHHHHHHHHHHHHHTT-------TT-S-PPPPPHHHHHHHHHHHHHHHHHHHHHHHHHHHHHHHHHHHHHHHHHHHHHHHHHHHHHHHHHHHHHTTTS----TTTHHHHTTSSHHHHHHHHHHHHHHHHHHHHHHHHHHHHHHHT-S-------TTSSTTSSSSSS--

Radius of gyration: 45.19 Å; Cα contacts (8 Å, |Δi|>4): 58; chains: 1; bounding box: 91×78×130 Å